Protein AF-0000000074260606 (afdb_homodimer)

pLDDT: mean 96.28, std 7.12, range [48.94, 98.94]

Secondary structure (DSSP, 8-state):
-PPEEEEEE-TTHHHHHHHTT-EEEEEE--HHHHHHHHHHHHHHHHHHHHHHHH-TTS-HHHHHHHHHHHHHHHHHTS-HHHHHHHHHHHHHHH--STT-EEEEEEE---/-PPEEEEEE-TTHHHHHHHTT-EEEEEE--HHHHHHHHHHHHHHHHHHHHHHHH-TTS-HHHHHHHHHHHHHHHHHTS-HHHHHHHHHHHHHHH--STT-EEEEEEE---

Radius of gyration: 19.47 Å; Cα contacts (8 Å, |Δi|>4): 329; chains: 2; bounding box: 40×65×47 Å

InterPro domains:
  IPR038735 MSMEG_1276-like, nucleoside triphosphate pyrophosphohydrolase domain [cd11532] (5-100)

Organism: NCBI:txid2743089

Sequence (220 aa):
MPTEYDKLIRDRIPEVIESNGETAVTRRVEGEEYGDYLAEKLVEEASEFREAREDEGEDADRELADVLEVVETLLDRRDRERIDRLRADKVGERGGFAEGIVLERVEGGDMPTEYDKLIRDRIPEVIESNGETAVTRRVEGEEYGDYLAEKLVEEASEFREAREDEGEDADRELADVLEVVETLLDRRDRERIDRLRADKVGERGGFAEGIVLERVEGGD

Structure (mmCIF, N/CA/C/O backbone):
data_AF-0000000074260606-model_v1
#
loop_
_entity.id
_entity.type
_entity.pdbx_description
1 polymer 'Nucleoside triphosphate pyrophosphohydrolase'
#
loop_
_atom_site.group_PDB
_atom_site.id
_atom_site.type_symbol
_atom_site.label_atom_id
_atom_site.label_alt_id
_atom_site.label_comp_id
_atom_site.label_asym_id
_atom_site.label_entity_id
_atom_site.label_seq_id
_atom_site.pdbx_PDB_ins_code
_atom_site.Cartn_x
_atom_site.Cartn_y
_atom_site.Cartn_z
_atom_site.occupancy
_atom_site.B_iso_or_equiv
_atom_site.auth_seq_id
_atom_site.auth_comp_id
_atom_site.auth_asym_id
_atom_site.auth_atom_id
_atom_site.pdbx_PDB_model_num
ATOM 1 N N . MET A 1 1 ? 1.86 31.125 -9.719 1 62.03 1 MET A N 1
ATOM 2 C CA . MET A 1 1 ? 0.615 30.688 -9.102 1 62.03 1 MET A CA 1
ATOM 3 C C . MET A 1 1 ? 0.893 29.75 -7.926 1 62.03 1 MET A C 1
ATOM 5 O O . MET A 1 1 ? 1.889 29.031 -7.922 1 62.03 1 MET A O 1
ATOM 9 N N . PRO A 1 2 ? 0.219 29.984 -6.777 1 77.38 2 PRO A N 1
ATOM 10 C CA . PRO A 1 2 ? 0.566 29.094 -5.664 1 77.38 2 PRO A CA 1
ATOM 11 C C . PRO A 1 2 ? 0.367 27.625 -6.004 1 77.38 2 PRO A C 1
ATOM 13 O O . PRO A 1 2 ? -0.498 27.281 -6.816 1 77.38 2 PRO A O 1
ATOM 16 N N . THR A 1 3 ? 1.338 26.859 -5.672 1 85.69 3 THR A N 1
ATOM 17 C CA . THR A 1 3 ? 1.215 25.422 -5.887 1 85.69 3 THR A CA 1
ATOM 18 C C . THR A 1 3 ? 0.005 24.875 -5.141 1 85.69 3 THR A C 1
ATOM 20 O O . THR A 1 3 ? -0.177 25.141 -3.953 1 85.69 3 THR A O 1
ATOM 23 N N . GLU A 1 4 ? -0.898 24.266 -5.801 1 92.12 4 GLU A N 1
ATOM 24 C CA . GLU A 1 4 ? -2.088 23.656 -5.223 1 92.12 4 GLU A CA 1
ATOM 25 C C . GLU A 1 4 ? -1.877 22.156 -4.984 1 92.12 4 GLU A C 1
ATOM 27 O O . GLU A 1 4 ? -1.229 21.484 -5.785 1 92.12 4 GLU A O 1
ATOM 32 N N . TYR A 1 5 ? -2.482 21.797 -3.838 1 95.5 5 TYR A N 1
ATOM 33 C CA . TYR A 1 5 ? -2.412 20.391 -3.441 1 95.5 5 TYR A CA 1
ATOM 34 C C . TYR A 1 5 ? -3.807 19.828 -3.205 1 95.5 5 TYR A C 1
ATOM 36 O O . TYR A 1 5 ? -4.793 20.562 -3.193 1 95.5 5 TYR A O 1
ATOM 44 N N . ASP A 1 6 ? -3.922 18.609 -3.107 1 98 6 ASP A N 1
ATOM 45 C CA . ASP A 1 6 ? -5.109 17.859 -2.709 1 98 6 ASP A CA 1
ATOM 46 C C . ASP A 1 6 ? -4.73 16.484 -2.172 1 98 6 ASP A C 1
ATOM 48 O O . ASP A 1 6 ? -5.086 15.461 -2.766 1 98 6 ASP A O 1
ATOM 52 N N . LYS A 1 7 ? -4.043 16.562 -1.041 1 98.19 7 LYS A N 1
ATOM 53 C CA . LYS A 1 7 ? -3.555 15.281 -0.548 1 98.19 7 LYS A CA 1
ATOM 54 C C . LYS A 1 7 ? -3.643 15.203 0.973 1 98.19 7 LYS A C 1
ATOM 56 O O . LYS A 1 7 ? -3.492 16.219 1.66 1 98.19 7 LYS A O 1
ATOM 61 N N . LEU A 1 8 ? -3.846 14.062 1.479 1 98.88 8 LEU A N 1
ATOM 62 C CA . LEU A 1 8 ? -3.842 13.781 2.91 1 98.88 8 LEU A CA 1
ATOM 63 C C . LEU A 1 8 ? -2.438 13.93 3.488 1 98.88 8 LEU A C 1
ATOM 65 O O . LEU A 1 8 ? -1.466 13.453 2.9 1 98.88 8 LEU A O 1
ATOM 69 N N . ILE A 1 9 ? -2.348 14.617 4.562 1 98.88 9 ILE A N 1
ATOM 70 C CA . ILE A 1 9 ? -1.046 14.797 5.195 1 98.88 9 ILE A CA 1
ATOM 71 C C . ILE A 1 9 ? -1.118 14.375 6.66 1 98.88 9 ILE A C 1
ATOM 73 O O . ILE A 1 9 ? -2.207 14.227 7.215 1 98.88 9 ILE A O 1
ATOM 77 N N . ARG A 1 10 ? 0.037 14.141 7.277 1 98.88 10 ARG A N 1
ATOM 78 C CA . ARG A 1 10 ? 0.119 13.781 8.688 1 98.88 10 ARG A CA 1
ATOM 79 C C . ARG A 1 10 ? -0.394 14.914 9.57 1 98.88 10 ARG A C 1
ATOM 81 O O . ARG A 1 10 ? -0.262 16.094 9.219 1 98.88 10 ARG A O 1
ATOM 88 N N . ASP A 1 11 ? -0.792 14.547 10.734 1 98.81 11 ASP A N 1
ATOM 89 C CA . ASP A 1 11 ? -1.612 15.406 11.586 1 98.81 11 ASP A CA 1
ATOM 90 C C . ASP A 1 11 ? -0.833 16.641 12.031 1 98.81 11 ASP A C 1
ATOM 92 O O . ASP A 1 11 ? -1.415 17.703 12.25 1 98.81 11 ASP A O 1
ATOM 96 N N . ARG A 1 12 ? 0.508 16.547 12.125 1 98.5 12 ARG A N 1
ATOM 97 C CA . ARG A 1 12 ? 1.265 17.672 12.695 1 98.5 12 ARG A CA 1
ATOM 98 C C . ARG A 1 12 ? 1.995 18.438 11.602 1 98.5 12 ARG A C 1
ATOM 100 O O . ARG A 1 12 ? 2.697 19.422 11.898 1 98.5 12 ARG A O 1
ATOM 107 N N . ILE A 1 13 ? 1.848 18.094 10.383 1 98.5 13 ILE A N 1
ATOM 108 C CA . ILE A 1 13 ? 2.547 18.734 9.273 1 98.5 13 ILE A CA 1
ATOM 109 C C . ILE A 1 13 ? 2.137 20.203 9.18 1 98.5 13 ILE A C 1
ATOM 111 O O . ILE A 1 13 ? 2.973 21.062 8.93 1 98.5 13 ILE A O 1
ATOM 115 N N . PRO A 1 14 ? 0.814 20.531 9.336 1 98.31 14 PRO A N 1
ATOM 116 C CA . PRO A 1 14 ? 0.473 21.953 9.305 1 98.31 14 PRO A CA 1
ATOM 117 C C . PRO A 1 14 ? 1.274 22.781 10.312 1 98.31 14 PRO A C 1
ATOM 119 O O . PRO A 1 14 ? 1.736 23.875 9.992 1 98.31 14 PRO A O 1
ATOM 122 N N . GLU A 1 15 ? 1.416 22.25 11.531 1 97.88 15 GLU A N 1
ATOM 123 C CA . GLU A 1 15 ? 2.207 22.938 12.547 1 97.88 15 GLU A CA 1
ATOM 124 C C . GLU A 1 15 ? 3.656 23.094 12.102 1 97.88 15 GLU A C 1
ATOM 126 O O . GLU A 1 15 ? 4.281 24.125 12.359 1 97.88 15 GLU A O 1
ATOM 131 N N . VAL A 1 16 ? 4.18 22.078 11.477 1 97.19 16 VAL A N 1
ATOM 132 C CA . VAL A 1 16 ? 5.551 22.125 10.977 1 97.19 16 VAL A CA 1
ATOM 133 C C . VAL A 1 16 ? 5.684 23.203 9.914 1 97.19 16 VAL A C 1
ATOM 135 O O . VAL A 1 16 ? 6.645 23.969 9.922 1 97.19 16 VAL A O 1
ATOM 138 N N . ILE A 1 17 ? 4.793 23.297 8.977 1 96.5 17 ILE A N 1
ATOM 139 C CA . ILE A 1 17 ? 4.789 24.297 7.918 1 96.5 17 ILE A CA 1
ATOM 140 C C . ILE A 1 17 ? 4.73 25.703 8.531 1 96.5 17 ILE A C 1
ATOM 142 O O . ILE A 1 17 ? 5.477 26.594 8.125 1 96.5 17 ILE A O 1
ATOM 146 N N . GLU A 1 18 ? 3.914 25.875 9.492 1 96.44 18 GLU A N 1
ATOM 147 C CA . GLU A 1 18 ? 3.729 27.172 10.133 1 96.44 18 GLU A CA 1
ATOM 148 C C . GLU A 1 18 ? 4.977 27.578 10.906 1 96.44 18 GLU A C 1
ATOM 150 O O . GLU A 1 18 ? 5.312 28.766 10.961 1 96.44 18 GLU A O 1
ATOM 155 N N . SER A 1 19 ? 5.574 26.641 11.516 1 96.31 19 SER A N 1
ATOM 156 C CA . SER A 1 19 ? 6.797 26.922 12.266 1 96.31 19 SER A CA 1
ATOM 157 C C . SER A 1 19 ? 7.902 27.438 11.352 1 96.31 19 SER A C 1
ATOM 159 O O . SER A 1 19 ? 8.852 28.078 11.805 1 96.31 19 SER A O 1
ATOM 161 N N . ASN A 1 20 ? 7.77 27.172 10.109 1 94.5 20 ASN A N 1
ATOM 162 C CA . ASN A 1 20 ? 8.742 27.656 9.125 1 94.5 20 ASN A CA 1
ATOM 163 C C . ASN A 1 20 ? 8.328 29 8.531 1 94.5 20 ASN A C 1
ATOM 165 O O . ASN A 1 20 ? 8.922 29.453 7.551 1 94.5 20 ASN A O 1
ATOM 169 N N . GLY A 1 21 ? 7.305 29.547 9.016 1 95.12 21 GLY A N 1
ATOM 170 C CA . GLY A 1 21 ? 6.887 30.875 8.602 1 95.12 21 GLY A CA 1
ATOM 171 C C . GLY A 1 21 ? 5.93 30.875 7.426 1 95.12 21 GLY A C 1
ATOM 172 O O . GLY A 1 21 ? 5.703 31.906 6.793 1 95.12 21 GLY A O 1
ATOM 173 N N . GLU A 1 22 ? 5.508 29.719 7.129 1 96.06 22 GLU A N 1
ATOM 174 C CA . GLU A 1 22 ? 4.531 29.578 6.051 1 96.06 22 GLU A CA 1
ATOM 175 C C . GLU A 1 22 ? 3.148 29.25 6.602 1 96.06 22 GLU A C 1
ATOM 177 O O . GLU A 1 22 ? 2.998 28.969 7.793 1 96.06 22 GLU A O 1
ATOM 182 N N . THR A 1 23 ? 2.174 29.453 5.758 1 96.19 23 THR A N 1
ATOM 183 C CA . THR A 1 23 ? 0.807 29.125 6.156 1 96.19 23 THR A CA 1
ATOM 184 C C . THR A 1 23 ? 0.297 27.906 5.406 1 96.19 23 THR A C 1
ATOM 186 O O . THR A 1 23 ? 0.341 27.859 4.176 1 96.19 23 THR A O 1
ATOM 189 N N . ALA A 1 24 ? -0.199 26.922 6.121 1 97.38 24 ALA A N 1
ATOM 190 C CA . ALA A 1 24 ? -0.848 25.766 5.527 1 97.38 24 ALA A CA 1
ATOM 191 C C . ALA A 1 24 ? -2.355 25.969 5.414 1 97.38 24 ALA A C 1
ATOM 193 O O . ALA A 1 24 ? -3.037 26.172 6.426 1 97.38 24 ALA A O 1
ATOM 194 N N . VAL A 1 25 ? -2.877 26.016 4.238 1 97.88 25 VAL A N 1
ATOM 195 C CA . VAL A 1 25 ? -4.32 26 4.02 1 97.88 25 VAL A CA 1
ATOM 196 C C . VAL A 1 25 ? -4.793 24.547 3.848 1 97.88 25 VAL A C 1
ATOM 198 O O . VAL A 1 25 ? -4.41 23.875 2.889 1 97.88 25 VAL A O 1
ATOM 201 N N . THR A 1 26 ? -5.633 24.109 4.848 1 98.56 26 THR A N 1
ATOM 202 C CA . THR A 1 26 ? -6.035 22.703 4.887 1 98.56 26 THR A CA 1
ATOM 203 C C . THR A 1 26 ? -7.547 22.578 5.062 1 98.56 26 THR A C 1
ATOM 205 O O . THR A 1 26 ? -8.227 23.562 5.367 1 98.56 26 THR A O 1
ATOM 208 N N . ARG A 1 27 ? -8.023 21.484 4.816 1 98.56 27 ARG A N 1
ATOM 209 C CA . ARG A 1 27 ? -9.367 21.109 5.238 1 98.56 27 ARG A CA 1
ATOM 210 C C . ARG A 1 27 ? -9.383 19.703 5.852 1 98.56 27 ARG A C 1
ATOM 212 O O . ARG A 1 27 ? -8.484 18.906 5.598 1 98.56 27 ARG A O 1
ATOM 219 N N . ARG A 1 28 ? -10.391 19.422 6.621 1 98.75 28 ARG A N 1
ATOM 220 C CA . ARG A 1 28 ? -10.539 18.125 7.25 1 98.75 28 ARG A CA 1
ATOM 221 C C . ARG A 1 28 ? -11.555 17.266 6.508 1 98.75 28 ARG A C 1
ATOM 223 O O . ARG A 1 28 ? -12.602 17.75 6.078 1 98.75 28 ARG A O 1
ATOM 230 N N . VAL A 1 29 ? -11.258 16.047 6.332 1 98.69 29 VAL A N 1
ATOM 231 C CA . VAL A 1 29 ? -12.188 15.102 5.73 1 98.69 29 VAL A CA 1
ATOM 232 C C . VAL A 1 29 ? -12.57 14.031 6.746 1 98.69 29 VAL A C 1
ATOM 234 O O . VAL A 1 29 ? -11.789 13.711 7.645 1 98.69 29 VAL A O 1
ATOM 237 N N . GLU A 1 30 ? -13.781 13.453 6.598 1 98 30 GLU A N 1
ATOM 238 C CA . GLU A 1 30 ? -14.312 12.422 7.48 1 98 30 GLU A CA 1
ATOM 239 C C . GLU A 1 30 ? -15.148 11.406 6.703 1 98 30 GLU A C 1
ATOM 241 O O . GLU A 1 30 ? -15.367 11.57 5.5 1 98 30 GLU A O 1
ATOM 246 N N . GLY A 1 31 ? -15.539 10.359 7.309 1 96.75 31 GLY A N 1
ATOM 247 C CA . GLY A 1 31 ? -16.422 9.383 6.695 1 96.75 31 GLY A CA 1
ATOM 248 C C . GLY A 1 31 ? -15.836 8.758 5.441 1 96.75 31 GLY A C 1
ATOM 249 O O . GLY A 1 31 ? -14.672 8.352 5.422 1 96.75 31 GLY A O 1
ATOM 250 N N . GLU A 1 32 ? -16.672 8.68 4.449 1 96.44 32 GLU A N 1
ATOM 251 C CA . GLU A 1 32 ? -16.281 8.016 3.207 1 96.44 32 GLU A CA 1
ATOM 252 C C . GLU A 1 32 ? -15.227 8.82 2.457 1 96.44 32 GLU A C 1
ATOM 254 O O . GLU A 1 32 ? -14.328 8.258 1.835 1 96.44 32 GLU A O 1
ATOM 259 N N . GLU A 1 33 ? -15.422 10.172 2.525 1 98 33 GLU A N 1
ATOM 260 C CA . GLU A 1 33 ? -14.43 11.008 1.865 1 98 33 GLU A CA 1
ATOM 261 C C . GLU A 1 33 ? -13.039 10.773 2.455 1 98 33 GLU A C 1
ATOM 263 O O . GLU A 1 33 ? -12.047 10.703 1.721 1 98 33 GLU A O 1
ATOM 268 N N . TYR A 1 34 ? -12.922 10.648 3.785 1 98.69 34 TYR A N 1
ATOM 269 C CA . TYR A 1 34 ? -11.672 10.344 4.465 1 98.69 34 TYR A CA 1
ATOM 270 C C . TYR A 1 34 ? -11.109 9.008 4.004 1 98.69 34 TYR A C 1
ATOM 272 O O . TYR A 1 34 ? -9.906 8.883 3.744 1 98.69 34 TYR A O 1
ATOM 280 N N . GLY A 1 35 ? -11.953 8.039 3.859 1 98.25 35 GLY A N 1
ATOM 281 C CA . GLY A 1 35 ? -11.539 6.746 3.338 1 98.25 35 GLY A CA 1
ATOM 282 C C . GLY A 1 35 ? -10.922 6.832 1.956 1 98.25 35 GLY A C 1
ATOM 283 O O . GLY A 1 35 ? -9.945 6.141 1.664 1 98.25 35 GLY A O 1
ATOM 284 N N . ASP A 1 36 ? -11.547 7.695 1.147 1 98.25 36 ASP A N 1
ATOM 285 C CA . ASP A 1 36 ? -11.031 7.875 -0.206 1 98.25 36 ASP A CA 1
ATOM 286 C C . ASP A 1 36 ? -9.625 8.477 -0.183 1 98.25 36 ASP A C 1
ATOM 288 O O . ASP A 1 36 ? -8.75 8.047 -0.933 1 98.25 36 ASP A O 1
ATOM 292 N N . TYR A 1 37 ? -9.438 9.43 0.661 1 98.75 37 TYR A N 1
ATOM 293 C CA . TYR A 1 37 ? -8.125 10.062 0.759 1 98.75 37 TYR A CA 1
ATOM 294 C C . TYR A 1 37 ? -7.094 9.102 1.331 1 98.75 37 TYR A C 1
ATOM 296 O O . TYR A 1 37 ? -5.926 9.125 0.936 1 98.75 37 TYR A O 1
ATOM 304 N N . LEU A 1 38 ? -7.52 8.227 2.285 1 98.88 38 LEU A N 1
ATOM 305 C CA . LEU A 1 38 ? -6.609 7.215 2.811 1 98.88 38 LEU A CA 1
ATOM 306 C C . LEU A 1 38 ? -6.18 6.25 1.711 1 98.88 38 LEU A C 1
ATOM 308 O O . LEU A 1 38 ? -5.012 5.848 1.651 1 98.88 38 LEU A O 1
ATOM 312 N N . ALA A 1 39 ? -7.156 5.922 0.862 1 98.81 39 ALA A N 1
ATOM 313 C CA . ALA A 1 39 ? -6.828 5.023 -0.242 1 98.81 39 ALA A CA 1
ATOM 314 C C . ALA A 1 39 ? -5.812 5.66 -1.186 1 98.81 39 ALA A C 1
ATOM 316 O O . ALA A 1 39 ? -4.863 5.004 -1.621 1 98.81 39 ALA A O 1
ATOM 317 N N . GLU A 1 40 ? -6.066 6.906 -1.488 1 98.81 40 GLU A N 1
ATOM 318 C CA . GLU A 1 40 ? -5.109 7.637 -2.316 1 98.81 40 GLU A CA 1
ATOM 319 C C . GLU A 1 40 ? -3.74 7.707 -1.646 1 98.81 40 GLU A C 1
ATOM 321 O O . GLU A 1 40 ? -2.713 7.559 -2.311 1 98.81 40 GLU A O 1
ATOM 326 N N . LYS A 1 41 ? -3.711 7.949 -0.365 1 98.94 41 LYS A N 1
ATOM 327 C CA . LYS A 1 41 ? -2.455 8.047 0.374 1 98.94 41 LYS A CA 1
ATOM 328 C C . LYS A 1 41 ? -1.716 6.711 0.382 1 98.94 41 LYS A C 1
ATOM 330 O O . LYS A 1 41 ? -0.485 6.68 0.314 1 98.94 41 LYS A O 1
ATOM 335 N N . LEU A 1 42 ? -2.465 5.625 0.536 1 98.94 42 LEU A N 1
ATOM 336 C CA . LEU A 1 42 ? -1.865 4.297 0.487 1 98.94 42 LEU A CA 1
ATOM 337 C C . LEU A 1 42 ? -1.117 4.086 -0.825 1 98.94 42 LEU A C 1
ATOM 339 O O . LEU A 1 42 ? 0.009 3.58 -0.828 1 98.94 42 LEU A O 1
ATOM 343 N N . VAL A 1 43 ? -1.725 4.465 -1.952 1 98.94 43 VAL A N 1
ATOM 344 C CA . VAL A 1 43 ? -1.085 4.328 -3.256 1 98.94 43 VAL A CA 1
ATOM 345 C C . VAL A 1 43 ? 0.172 5.195 -3.307 1 98.94 43 VAL A C 1
ATOM 347 O O . VAL A 1 43 ? 1.207 4.77 -3.826 1 98.94 43 VAL A O 1
ATOM 350 N N . GLU A 1 44 ? 0.065 6.375 -2.797 1 98.88 44 GLU A N 1
ATOM 351 C CA . GLU A 1 44 ? 1.211 7.277 -2.744 1 98.88 44 GLU A CA 1
ATOM 352 C C . GLU A 1 44 ? 2.375 6.648 -1.982 1 98.88 44 GLU A C 1
ATOM 354 O O . GLU A 1 44 ? 3.494 6.578 -2.494 1 98.88 44 GLU A O 1
ATOM 359 N N . GLU A 1 45 ? 2.102 6.184 -0.723 1 98.88 45 GLU A N 1
ATOM 360 C CA . GLU A 1 45 ? 3.166 5.621 0.101 1 98.88 45 GLU A CA 1
ATOM 361 C C . GLU A 1 45 ? 3.738 4.352 -0.529 1 98.88 45 GLU A C 1
ATOM 363 O O . GLU A 1 45 ? 4.941 4.094 -0.435 1 98.88 45 GLU A O 1
ATOM 368 N N . ALA A 1 46 ? 2.906 3.498 -1.112 1 98.94 46 ALA A N 1
ATOM 369 C CA . ALA A 1 46 ? 3.379 2.295 -1.794 1 98.94 46 ALA A CA 1
ATOM 370 C C . ALA A 1 46 ? 4.32 2.648 -2.941 1 98.94 46 ALA A C 1
ATOM 372 O O . ALA A 1 46 ? 5.352 2.002 -3.129 1 98.94 46 ALA A O 1
ATOM 373 N N . SER A 1 47 ? 3.928 3.66 -3.719 1 98.88 47 SER A N 1
ATOM 374 C CA . SER A 1 47 ? 4.758 4.113 -4.828 1 98.88 47 SER A CA 1
ATOM 375 C C . SER A 1 47 ? 6.094 4.66 -4.336 1 98.88 47 SER A C 1
ATOM 377 O O . SER A 1 47 ? 7.137 4.395 -4.934 1 98.88 47 SER A O 1
ATOM 379 N N . GLU A 1 48 ? 6.047 5.395 -3.273 1 98.81 48 GLU A N 1
ATOM 380 C CA . GLU A 1 48 ? 7.281 5.918 -2.699 1 98.81 48 GLU A CA 1
ATOM 381 C C . GLU A 1 48 ? 8.188 4.789 -2.213 1 98.81 48 GLU A C 1
ATOM 383 O O . GLU A 1 48 ? 9.406 4.859 -2.355 1 98.81 48 GLU A O 1
ATOM 388 N N . PHE A 1 49 ? 7.629 3.754 -1.598 1 98.88 49 PHE A N 1
ATOM 389 C CA . PHE A 1 49 ? 8.406 2.594 -1.179 1 98.88 49 PHE A CA 1
ATOM 390 C C . PHE A 1 49 ? 9.117 1.96 -2.369 1 98.88 49 PHE A C 1
ATOM 392 O O . PHE A 1 49 ? 10.32 1.687 -2.309 1 98.88 49 PHE A O 1
ATOM 399 N N . ARG A 1 50 ? 8.359 1.765 -3.473 1 98.81 50 ARG A N 1
ATOM 400 C CA . ARG A 1 50 ? 8.93 1.186 -4.684 1 98.81 50 ARG A CA 1
ATOM 401 C C . ARG A 1 50 ? 10.086 2.037 -5.203 1 98.81 50 ARG A C 1
ATOM 403 O O . ARG A 1 50 ? 11.148 1.513 -5.535 1 98.81 50 ARG A O 1
ATOM 410 N N . GLU A 1 51 ? 9.859 3.33 -5.223 1 98.5 51 GLU A N 1
ATOM 411 C CA . GLU A 1 51 ? 10.875 4.254 -5.707 1 98.5 51 GLU A CA 1
ATOM 412 C C . GLU A 1 51 ? 12.109 4.238 -4.805 1 98.5 51 GLU A C 1
ATOM 414 O O . GLU A 1 51 ? 13.242 4.297 -5.293 1 98.5 51 GLU A O 1
ATOM 419 N N . ALA A 1 52 ? 11.898 4.191 -3.516 1 98.25 52 ALA A N 1
ATOM 420 C CA . ALA A 1 52 ? 13.008 4.172 -2.566 1 98.25 52 ALA A CA 1
ATOM 421 C C . ALA A 1 52 ? 13.867 2.926 -2.752 1 98.25 52 ALA A C 1
ATOM 423 O O . ALA A 1 52 ? 15.086 2.969 -2.564 1 98.25 52 ALA A O 1
ATOM 424 N N . ARG A 1 53 ? 13.281 1.8 -3.129 1 96.88 53 ARG A N 1
ATOM 425 C CA . ARG A 1 53 ? 14.039 0.573 -3.357 1 96.88 53 ARG A CA 1
ATOM 426 C C . ARG A 1 53 ? 14.938 0.704 -4.582 1 96.88 53 ARG A C 1
ATOM 428 O O . ARG A 1 53 ? 15.992 0.071 -4.652 1 96.88 53 ARG A O 1
ATOM 435 N N . GLU A 1 54 ? 14.445 1.512 -5.48 1 95.06 54 GLU A N 1
ATOM 436 C CA . GLU A 1 54 ? 15.195 1.69 -6.727 1 95.06 54 GLU A CA 1
ATOM 437 C C . GLU A 1 54 ? 16.344 2.666 -6.539 1 95.06 54 GLU A C 1
ATOM 439 O O . GLU A 1 54 ? 17.25 2.74 -7.383 1 95.06 54 GLU A O 1
ATOM 444 N N . ASP A 1 55 ? 16.25 3.408 -5.469 1 94.56 55 ASP A N 1
ATOM 445 C CA . ASP A 1 55 ? 17.266 4.422 -5.176 1 94.56 55 ASP A CA 1
ATOM 446 C C . ASP A 1 55 ? 18.078 4.043 -3.943 1 94.56 55 ASP A C 1
ATOM 448 O O . ASP A 1 55 ? 17.594 4.176 -2.812 1 94.56 55 ASP A O 1
ATOM 452 N N . GLU A 1 56 ? 19.312 3.699 -4.145 1 89.62 56 GLU A N 1
ATOM 453 C CA . GLU A 1 56 ? 20.172 3.221 -3.068 1 89.62 56 GLU A CA 1
ATOM 454 C C . GLU A 1 56 ? 20.344 4.289 -1.993 1 89.62 56 GLU A C 1
ATOM 456 O O . GLU A 1 56 ? 20.703 3.979 -0.854 1 89.62 56 GLU A O 1
ATOM 461 N N . GLY A 1 57 ? 20.125 5.52 -2.281 1 92.94 57 GLY A N 1
ATOM 462 C CA . GLY A 1 57 ? 20.297 6.605 -1.333 1 92.94 57 GLY A CA 1
ATOM 463 C C . GLY A 1 57 ? 19.078 6.828 -0.452 1 92.94 57 GLY A C 1
ATOM 464 O O . GLY A 1 57 ? 19.125 7.637 0.479 1 92.94 57 GLY A O 1
ATOM 465 N N . GLU A 1 58 ? 18.078 6.066 -0.707 1 95.75 58 GLU A N 1
ATOM 466 C CA . GLU A 1 58 ? 16.844 6.234 0.045 1 95.75 58 GLU A CA 1
ATOM 467 C C . GLU A 1 58 ? 16.641 5.098 1.043 1 95.75 58 GLU A C 1
ATOM 469 O O . GLU A 1 58 ? 17.172 3.998 0.854 1 95.75 58 GLU A O 1
ATOM 474 N N . ASP A 1 59 ? 15.969 5.414 2.098 1 97.5 59 ASP A N 1
ATOM 475 C CA . ASP A 1 59 ? 15.648 4.43 3.125 1 97.5 59 ASP A CA 1
ATOM 476 C C . ASP A 1 59 ? 14.273 3.811 2.879 1 97.5 59 ASP A C 1
ATOM 478 O O . ASP A 1 59 ? 13.258 4.336 3.334 1 97.5 59 ASP A O 1
ATOM 482 N N . ALA A 1 60 ? 14.234 2.666 2.26 1 98.06 60 ALA A N 1
ATOM 483 C CA . ALA A 1 60 ? 12.984 2.006 1.896 1 98.06 60 ALA A CA 1
ATOM 484 C C . ALA A 1 60 ? 12.18 1.637 3.137 1 98.06 60 ALA A C 1
ATOM 486 O O . ALA A 1 60 ? 10.945 1.643 3.105 1 98.06 60 ALA A O 1
ATOM 487 N N . ASP A 1 61 ? 12.844 1.312 4.207 1 98.44 61 ASP A N 1
ATOM 488 C CA . ASP A 1 61 ? 12.148 0.956 5.441 1 98.44 61 ASP A CA 1
ATOM 489 C C . ASP A 1 61 ? 11.336 2.137 5.973 1 98.44 61 ASP A C 1
ATOM 491 O O . ASP A 1 61 ? 10.266 1.949 6.547 1 98.44 61 ASP A O 1
ATOM 495 N N . ARG A 1 62 ? 11.867 3.291 5.832 1 98.5 62 ARG A N 1
ATOM 496 C CA . ARG A 1 62 ? 11.156 4.488 6.262 1 98.5 62 ARG A CA 1
ATOM 497 C C . ARG A 1 62 ? 9.852 4.652 5.488 1 98.5 62 ARG A C 1
ATOM 499 O O . ARG A 1 62 ? 8.82 5.027 6.062 1 98.5 62 ARG A O 1
ATOM 506 N N . GLU A 1 63 ? 9.922 4.383 4.176 1 98.75 63 GLU A N 1
ATOM 507 C CA . GLU A 1 63 ? 8.719 4.465 3.35 1 98.75 63 GLU A CA 1
ATOM 508 C C . GLU A 1 63 ? 7.73 3.355 3.701 1 98.75 63 GLU A C 1
ATOM 510 O O . GLU A 1 63 ? 6.52 3.57 3.68 1 98.75 63 GLU A O 1
ATOM 515 N N . LEU A 1 64 ? 8.242 2.152 3.945 1 98.81 64 LEU A N 1
ATOM 516 C CA . LEU A 1 64 ? 7.367 1.056 4.34 1 98.81 64 LEU A CA 1
ATOM 517 C C . LEU A 1 64 ? 6.668 1.368 5.66 1 98.81 64 LEU A C 1
ATOM 519 O O . LEU A 1 64 ? 5.516 0.982 5.863 1 98.81 64 LEU A O 1
ATOM 523 N N . ALA A 1 65 ? 7.336 2.104 6.562 1 98.81 65 ALA A N 1
ATOM 524 C CA . ALA A 1 65 ? 6.711 2.559 7.801 1 98.81 65 ALA A CA 1
ATOM 525 C C . ALA A 1 65 ? 5.496 3.439 7.512 1 98.81 65 ALA A C 1
ATOM 527 O O . ALA A 1 65 ? 4.488 3.367 8.219 1 98.81 65 ALA A O 1
ATOM 528 N N . ASP A 1 66 ? 5.641 4.285 6.488 1 98.81 66 ASP A N 1
ATOM 529 C CA . ASP A 1 66 ? 4.508 5.121 6.105 1 98.81 66 ASP A CA 1
ATOM 530 C C . ASP A 1 66 ? 3.361 4.277 5.555 1 98.81 66 ASP A C 1
ATOM 532 O O . ASP A 1 66 ? 2.191 4.574 5.805 1 98.81 66 ASP A O 1
ATOM 536 N N . VAL A 1 67 ? 3.66 3.256 4.777 1 98.94 67 VAL A N 1
ATOM 537 C CA . VAL A 1 67 ? 2.639 2.328 4.301 1 98.94 67 VAL A CA 1
ATOM 538 C C . VAL A 1 67 ? 1.919 1.698 5.488 1 98.94 67 VAL A C 1
ATOM 540 O O . VAL A 1 67 ? 0.687 1.669 5.531 1 98.94 67 VAL A O 1
ATOM 543 N N . LEU A 1 68 ? 2.727 1.223 6.453 1 98.75 68 LEU A N 1
ATOM 544 C CA . LEU A 1 68 ? 2.16 0.562 7.625 1 98.75 68 LEU A CA 1
ATOM 545 C C . LEU A 1 68 ? 1.229 1.502 8.383 1 98.75 68 LEU A C 1
ATOM 547 O O . LEU A 1 68 ? 0.168 1.087 8.852 1 98.75 68 LEU A O 1
ATOM 551 N N . GLU A 1 69 ? 1.578 2.754 8.555 1 98.88 69 GLU A N 1
ATOM 552 C CA . GLU A 1 69 ? 0.75 3.729 9.258 1 98.88 69 GLU A CA 1
ATOM 553 C C . GLU A 1 69 ? -0.609 3.889 8.578 1 98.88 69 GLU A C 1
ATOM 555 O O . GLU A 1 69 ? -1.643 3.92 9.25 1 98.88 69 GLU A O 1
ATOM 560 N N . VAL A 1 70 ? -0.613 4.004 7.254 1 98.94 70 VAL A N 1
ATOM 561 C CA . VAL A 1 70 ? -1.856 4.168 6.508 1 98.94 70 VAL A CA 1
ATOM 562 C C . VAL A 1 70 ? -2.693 2.895 6.613 1 98.94 70 VAL A C 1
ATOM 564 O O . VAL A 1 70 ? -3.906 2.957 6.832 1 98.94 70 VAL A O 1
ATOM 567 N N . VAL A 1 71 ? -2.049 1.718 6.516 1 98.81 71 VAL A N 1
ATOM 568 C CA . VAL A 1 71 ? -2.748 0.44 6.598 1 98.81 71 VAL A CA 1
ATOM 569 C C . VAL A 1 71 ? -3.398 0.295 7.973 1 98.81 71 VAL A C 1
ATOM 571 O O . VAL A 1 71 ? -4.57 -0.077 8.078 1 98.81 71 VAL A O 1
ATOM 574 N N . GLU A 1 72 ? -2.648 0.62 9.008 1 98.31 72 GLU A N 1
ATOM 575 C CA . GLU A 1 72 ? -3.203 0.532 10.359 1 98.31 72 GLU A CA 1
ATOM 576 C C . GLU A 1 72 ? -4.398 1.464 10.523 1 98.31 72 GLU A C 1
ATOM 578 O O . GLU A 1 72 ? -5.391 1.1 11.156 1 98.31 72 GLU A O 1
ATOM 583 N N . THR A 1 73 ? -4.293 2.629 9.977 1 98.69 73 THR A N 1
ATOM 584 C CA . THR A 1 73 ? -5.391 3.586 10.047 1 98.69 73 THR A CA 1
ATOM 585 C C . THR A 1 73 ? -6.621 3.053 9.32 1 98.69 73 THR A C 1
ATOM 587 O O . THR A 1 73 ? -7.742 3.17 9.82 1 98.69 73 THR A O 1
ATOM 590 N N . LEU A 1 74 ? -6.406 2.457 8.164 1 98.56 74 LEU A N 1
ATOM 591 C CA . LEU A 1 74 ? -7.496 1.863 7.398 1 98.56 74 LEU A CA 1
ATOM 592 C C . LEU A 1 74 ? -8.148 0.724 8.172 1 98.56 74 LEU A C 1
ATOM 594 O O . LEU A 1 74 ? -9.375 0.612 8.211 1 98.56 74 LEU A O 1
ATOM 598 N N . LEU A 1 75 ? -7.336 -0.098 8.781 1 98.12 75 LEU A N 1
ATOM 599 C CA . LEU A 1 75 ? -7.836 -1.252 9.523 1 98.12 75 LEU A CA 1
ATOM 600 C C . LEU A 1 75 ? -8.625 -0.812 10.75 1 98.12 75 LEU A C 1
ATOM 602 O O . LEU A 1 75 ? -9.594 -1.466 11.141 1 98.12 75 LEU A O 1
ATOM 606 N N . ASP A 1 76 ? -8.258 0.253 11.375 1 97 76 ASP A N 1
ATOM 607 C CA . ASP A 1 76 ? -8.953 0.785 12.547 1 97 76 ASP A CA 1
ATOM 608 C C . ASP A 1 76 ? -10.359 1.254 12.18 1 97 76 ASP A C 1
ATOM 610 O O . ASP A 1 76 ? -11.227 1.366 13.047 1 97 76 ASP A O 1
ATOM 614 N N . ARG A 1 77 ? -10.57 1.489 10.922 1 96.81 77 ARG A N 1
ATOM 615 C CA . ARG A 1 77 ? -11.844 2.041 10.461 1 96.81 77 ARG A CA 1
ATOM 616 C C . ARG A 1 77 ? -12.742 0.944 9.906 1 96.81 77 ARG A C 1
ATOM 618 O O . ARG A 1 77 ? -13.805 1.23 9.344 1 96.81 77 ARG A O 1
ATOM 625 N N . ARG A 1 78 ? -12.234 -0.266 10.023 1 97.19 78 ARG A N 1
ATOM 626 C CA . ARG A 1 78 ? -12.945 -1.378 9.398 1 97.19 78 ARG A CA 1
ATOM 627 C C . ARG A 1 78 ? -13.039 -2.566 10.344 1 97.19 78 ARG A C 1
ATOM 629 O O . ARG A 1 78 ? -12.641 -2.473 11.508 1 97.19 78 ARG A O 1
ATOM 636 N N . ASP A 1 79 ? -13.742 -3.617 9.891 1 97.62 79 ASP A N 1
ATOM 637 C CA . ASP A 1 79 ? -13.789 -4.875 10.633 1 97.62 79 ASP A CA 1
ATOM 638 C C . ASP A 1 79 ? -12.508 -5.684 10.414 1 97.62 79 ASP A C 1
ATOM 640 O O . ASP A 1 79 ? -12.422 -6.488 9.484 1 97.62 79 ASP A O 1
ATOM 644 N N . ARG A 1 80 ? -11.531 -5.457 11.336 1 97.31 80 ARG A N 1
ATOM 645 C CA . ARG A 1 80 ? -10.219 -6.07 11.211 1 97.31 80 ARG A CA 1
ATOM 646 C C . ARG A 1 80 ? -10.32 -7.59 11.156 1 97.31 80 ARG A C 1
ATOM 648 O O . ARG A 1 80 ? -9.602 -8.242 10.398 1 97.31 80 ARG A O 1
ATOM 655 N N . GLU A 1 81 ? -11.133 -8.156 11.922 1 98.06 81 GLU A N 1
ATOM 656 C CA . GLU A 1 81 ? -11.305 -9.602 11.953 1 98.06 81 GLU A CA 1
ATOM 657 C C . GLU A 1 81 ? -11.773 -10.125 10.602 1 98.06 81 GLU A C 1
ATOM 659 O O . GLU A 1 81 ? -11.32 -11.18 10.141 1 98.06 81 GLU A O 1
ATOM 664 N N . ARG A 1 82 ? -12.703 -9.398 10.047 1 98.44 82 ARG A N 1
ATOM 665 C CA . ARG A 1 82 ? -13.164 -9.781 8.711 1 98.44 82 ARG A CA 1
ATOM 666 C C . ARG A 1 82 ? -12.016 -9.75 7.707 1 98.44 82 ARG A C 1
ATOM 668 O O . ARG A 1 82 ? -11.852 -10.68 6.914 1 98.44 82 ARG A O 1
ATOM 675 N N . ILE A 1 83 ? -11.227 -8.695 7.73 1 98.56 83 ILE A N 1
ATOM 676 C CA . ILE A 1 83 ? -10.125 -8.531 6.785 1 98.56 83 ILE A CA 1
ATOM 677 C C . ILE A 1 83 ? -9.102 -9.648 6.988 1 98.56 83 ILE A C 1
ATOM 679 O O . ILE A 1 83 ? -8.578 -10.203 6.02 1 98.56 83 ILE A O 1
ATOM 683 N N . ASP A 1 84 ? -8.875 -10 8.227 1 98.19 84 ASP A N 1
ATOM 684 C CA . ASP A 1 84 ? -7.945 -11.086 8.516 1 98.19 84 ASP A CA 1
ATOM 685 C C .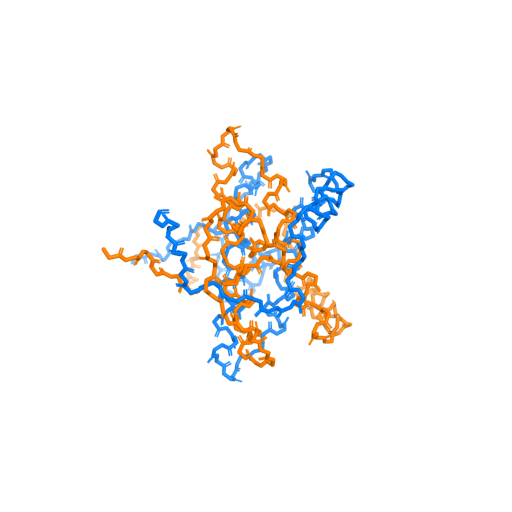 ASP A 1 84 ? -8.469 -12.414 7.988 1 98.19 84 ASP A C 1
ATOM 687 O O . ASP A 1 84 ? -7.703 -13.234 7.48 1 98.19 84 ASP A O 1
ATOM 691 N N . ARG A 1 85 ? -9.695 -12.617 8.133 1 98.5 85 ARG A N 1
ATOM 692 C CA . ARG A 1 85 ? -10.312 -13.836 7.613 1 98.5 85 ARG A CA 1
ATOM 693 C C . ARG A 1 85 ? -10.227 -13.883 6.094 1 98.5 85 ARG A C 1
ATOM 695 O O . ARG A 1 85 ? -9.922 -14.938 5.516 1 98.5 85 ARG A O 1
ATOM 702 N N . LEU A 1 86 ? -10.531 -12.773 5.484 1 98.75 86 LEU A N 1
ATOM 703 C CA . LEU A 1 86 ? -10.422 -12.695 4.031 1 98.75 86 LEU A CA 1
ATOM 704 C C . LEU A 1 86 ? -9 -12.992 3.568 1 98.75 86 LEU A C 1
ATOM 706 O O . LEU A 1 86 ? -8.805 -13.703 2.584 1 98.75 86 LEU A O 1
ATOM 710 N N . ARG A 1 87 ? -8.078 -12.445 4.258 1 98.69 87 ARG A N 1
ATOM 711 C CA . ARG A 1 87 ? -6.676 -12.711 3.951 1 98.69 87 ARG A CA 1
ATOM 712 C C . ARG A 1 87 ? -6.359 -14.195 4.059 1 98.69 87 ARG A C 1
ATOM 714 O O . ARG A 1 87 ? -5.75 -14.773 3.156 1 98.69 87 ARG A O 1
ATOM 721 N N . ALA A 1 88 ? -6.773 -14.773 5.156 1 98.62 88 ALA A N 1
ATOM 722 C CA . ALA A 1 88 ? -6.543 -16.203 5.371 1 98.62 88 ALA A CA 1
ATOM 723 C C . ALA A 1 88 ? -7.215 -17.031 4.289 1 98.62 88 ALA A C 1
ATOM 725 O O . ALA A 1 88 ? -6.641 -18.016 3.805 1 98.62 88 ALA A O 1
ATOM 726 N N . ASP A 1 89 ? -8.414 -16.734 3.957 1 98.56 89 ASP A N 1
ATOM 727 C CA . ASP A 1 89 ? -9.148 -17.453 2.91 1 98.56 89 ASP A CA 1
ATOM 728 C C . ASP A 1 89 ? -8.398 -17.391 1.579 1 98.56 89 ASP A C 1
ATOM 730 O O . ASP A 1 89 ? -8.297 -18.391 0.872 1 98.56 89 ASP A O 1
ATOM 734 N N . LYS A 1 90 ? -7.883 -16.25 1.248 1 98.62 90 LYS A N 1
ATOM 735 C CA . LYS A 1 90 ? -7.148 -16.078 -0.003 1 98.62 90 LYS A CA 1
ATOM 736 C C . LYS A 1 90 ? -5.867 -16.906 -0.009 1 98.62 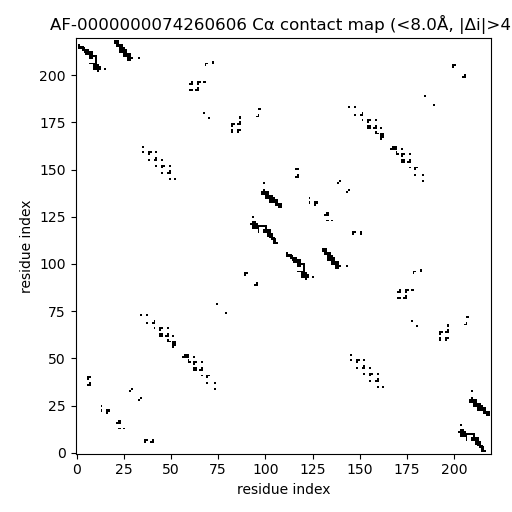90 LYS A C 1
ATOM 738 O O . LYS A 1 90 ? -5.5 -17.484 -1.033 1 98.62 90 LYS A O 1
ATOM 743 N N . VAL A 1 91 ? -5.266 -16.906 1.1 1 98.5 91 VAL A N 1
ATOM 744 C CA . VAL A 1 91 ? -4.066 -17.734 1.218 1 98.5 91 VAL A CA 1
ATOM 745 C C . VAL A 1 91 ? -4.426 -19.203 1.037 1 98.5 91 VAL A C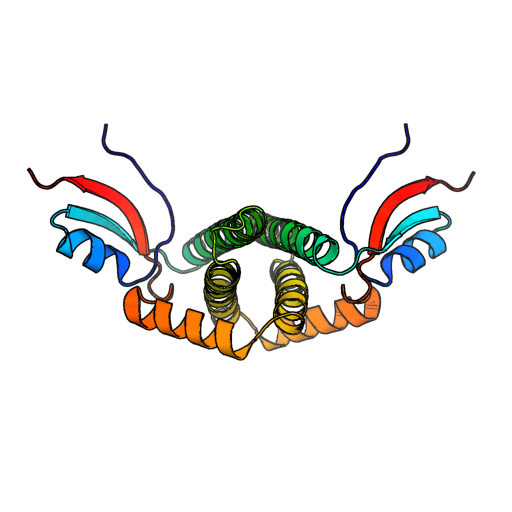 1
ATOM 747 O O . VAL A 1 91 ? -3.715 -19.938 0.356 1 98.5 91 VAL A O 1
ATOM 750 N N . GLY A 1 92 ? -5.492 -19.609 1.676 1 98.06 92 GLY A N 1
ATOM 751 C CA . GLY A 1 92 ? -5.949 -20.984 1.516 1 98.06 92 GLY A CA 1
ATOM 752 C C . GLY A 1 92 ? -6.297 -21.328 0.082 1 98.06 92 GLY A C 1
ATOM 753 O O . GLY A 1 92 ? -5.973 -22.422 -0.396 1 98.06 92 GLY A O 1
ATOM 754 N N . GLU A 1 93 ? -6.891 -20.438 -0.639 1 97.5 93 GLU A N 1
ATOM 755 C CA . GLU A 1 93 ? -7.414 -20.688 -1.979 1 97.5 93 GLU A CA 1
ATOM 756 C C . GLU A 1 93 ? -6.32 -20.547 -3.035 1 97.5 93 GLU A C 1
ATOM 758 O O . GLU A 1 93 ? -6.25 -21.359 -3.967 1 97.5 93 GLU A O 1
ATOM 763 N N . ARG A 1 94 ? -5.441 -19.5 -2.893 1 98.12 94 ARG A N 1
ATOM 764 C CA . ARG A 1 94 ? -4.543 -19.141 -3.986 1 98.12 94 ARG A CA 1
ATOM 765 C C . ARG A 1 94 ? -3.098 -19.078 -3.508 1 98.12 94 ARG A C 1
ATOM 767 O O . ARG A 1 94 ? -2.195 -18.766 -4.285 1 98.12 94 ARG A O 1
ATOM 774 N N . GLY A 1 95 ? -2.934 -19.312 -2.18 1 98.44 95 GLY A N 1
ATOM 775 C CA . GLY A 1 95 ? -1.595 -19.188 -1.623 1 98.44 95 GLY A CA 1
ATOM 776 C C . GLY A 1 95 ? -1.215 -17.75 -1.291 1 98.44 95 GLY A C 1
ATOM 777 O O . GLY A 1 95 ? -2 -16.828 -1.511 1 98.44 95 GLY A O 1
ATOM 778 N N . GLY A 1 96 ? -0.049 -17.578 -0.677 1 98.44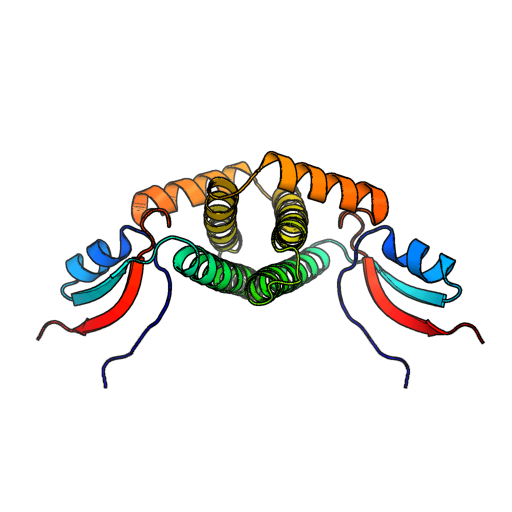 96 GLY A N 1
ATOM 779 C CA . GLY A 1 96 ? 0.544 -16.266 -0.43 1 98.44 96 GLY A CA 1
ATOM 780 C C . GLY A 1 96 ? 1.523 -15.852 -1.508 1 98.44 96 GLY A C 1
ATOM 781 O O . GLY A 1 96 ? 1.303 -16.109 -2.691 1 98.44 96 GLY A O 1
ATOM 782 N N . PHE A 1 97 ? 2.568 -15.125 -1.128 1 98.75 97 PHE A N 1
ATOM 783 C CA . PHE A 1 97 ? 3.576 -14.648 -2.068 1 98.75 97 PHE A CA 1
ATOM 784 C C . PHE A 1 97 ? 4.961 -15.156 -1.678 1 98.75 97 PHE A C 1
ATOM 786 O O . PHE A 1 97 ? 5.973 -14.633 -2.145 1 98.75 97 PHE A O 1
ATOM 793 N N . ALA A 1 98 ? 4.988 -16.172 -0.877 1 96.81 98 ALA A N 1
ATOM 794 C CA . ALA A 1 98 ? 6.234 -16.609 -0.255 1 96.81 98 ALA A CA 1
ATOM 795 C C . ALA A 1 98 ? 7.164 -17.25 -1.28 1 96.81 98 ALA A C 1
ATOM 797 O O . ALA A 1 98 ? 8.383 -17.297 -1.084 1 96.81 98 ALA A O 1
ATOM 798 N N . GLU A 1 99 ? 6.641 -17.719 -2.432 1 97.94 99 GLU A N 1
ATOM 799 C CA . GLU A 1 99 ? 7.445 -18.5 -3.357 1 97.94 99 GLU A CA 1
ATOM 800 C C . GLU A 1 99 ? 8.047 -17.625 -4.453 1 97.94 99 GLU A C 1
ATOM 802 O O . GLU A 1 99 ? 8.859 -18.094 -5.254 1 97.94 99 GLU A O 1
ATOM 807 N N . GLY A 1 100 ? 7.629 -16.375 -4.57 1 98.69 100 GLY A N 1
ATOM 808 C CA . GLY A 1 100 ? 8.211 -15.453 -5.535 1 98.69 100 GLY A CA 1
ATOM 809 C C . GLY A 1 100 ? 7.914 -15.828 -6.973 1 98.69 100 GLY A C 1
ATOM 810 O O . GLY A 1 100 ? 8.789 -15.734 -7.836 1 98.69 100 GLY A O 1
ATOM 811 N N . ILE A 1 101 ? 6.676 -16.219 -7.234 1 98.94 101 ILE A N 1
ATOM 812 C CA . ILE A 1 101 ? 6.32 -16.688 -8.57 1 98.94 101 ILE A CA 1
ATOM 813 C C . ILE A 1 101 ? 5.918 -15.492 -9.445 1 98.94 101 ILE A C 1
ATOM 815 O O . ILE A 1 101 ? 5.004 -14.742 -9.094 1 98.94 101 ILE A O 1
ATOM 819 N N . VAL A 1 102 ? 6.625 -15.312 -10.602 1 98.88 102 VAL A N 1
ATOM 820 C CA . VAL A 1 102 ? 6.324 -14.273 -11.578 1 98.88 102 VAL A CA 1
ATOM 821 C C . VAL A 1 102 ? 5.695 -14.906 -12.82 1 98.88 102 VAL A C 1
ATOM 823 O O . VAL A 1 102 ? 6.273 -15.805 -13.43 1 98.88 102 VAL A O 1
ATOM 826 N N . LEU A 1 103 ? 4.523 -14.469 -13.18 1 98.62 103 LEU A N 1
ATOM 827 C CA . LEU A 1 103 ? 3.844 -14.945 -14.383 1 98.62 103 LEU A CA 1
ATOM 828 C C . LEU A 1 103 ? 4.398 -14.25 -15.625 1 98.62 103 LEU A C 1
ATOM 830 O O . LEU A 1 103 ? 4.465 -13.023 -15.68 1 98.62 103 LEU A O 1
ATOM 834 N N . GLU A 1 104 ? 4.797 -15.039 -16.547 1 98.25 104 GLU A N 1
ATOM 835 C CA . GLU A 1 104 ? 5.336 -14.492 -17.781 1 98.25 104 GLU A CA 1
ATOM 836 C C . GLU A 1 104 ? 4.312 -14.562 -18.922 1 98.25 104 GLU A C 1
ATOM 838 O O . GLU A 1 104 ? 4.195 -13.633 -19.719 1 98.25 104 GLU A O 1
ATOM 843 N N . ARG A 1 105 ? 3.656 -15.664 -19 1 97 105 ARG A N 1
ATOM 844 C CA . ARG A 1 105 ? 2.604 -15.812 -20 1 97 105 ARG A CA 1
ATOM 845 C C . ARG A 1 105 ? 1.71 -17 -19.688 1 97 105 ARG A C 1
ATOM 847 O O . ARG A 1 105 ? 2.064 -17.844 -18.859 1 97 105 ARG A O 1
ATOM 854 N N . VAL A 1 106 ? 0.529 -16.953 -20.266 1 96.31 106 VAL A N 1
ATOM 855 C CA . VAL A 1 106 ? -0.411 -18.078 -20.219 1 96.31 106 VAL A CA 1
ATOM 856 C C . VAL A 1 106 ? -0.645 -18.625 -21.625 1 96.31 106 VAL A C 1
ATOM 858 O O . VAL A 1 106 ? -0.89 -17.859 -22.562 1 96.31 106 VAL A O 1
ATOM 861 N N . GLU A 1 107 ? -0.41 -19.875 -21.812 1 94 107 GLU A N 1
ATOM 862 C CA . GLU A 1 107 ? -0.618 -20.516 -23.109 1 94 107 GLU A CA 1
ATOM 863 C C . GLU A 1 107 ? -1.875 -21.391 -23.109 1 94 107 GLU A C 1
ATOM 865 O O . GLU A 1 107 ? -2.113 -22.125 -22.156 1 94 107 GLU A O 1
ATOM 870 N N . GLY A 1 108 ? -2.848 -20.938 -24.109 1 82.62 108 GLY A N 1
ATOM 871 C CA . GLY A 1 108 ? -4.094 -21.672 -24.25 1 82.62 108 GLY A CA 1
ATOM 872 C C . GLY A 1 108 ? -3.898 -23.109 -24.703 1 82.62 108 GLY A C 1
ATOM 873 O O . GLY A 1 108 ? -2.883 -23.422 -25.328 1 82.62 108 GLY A O 1
ATOM 874 N N . GLY A 1 109 ? -4.461 -24.172 -23.984 1 64.44 109 GLY A N 1
ATOM 875 C CA . GLY A 1 109 ? -4.465 -25.5 -24.578 1 64.44 109 GLY A CA 1
ATOM 876 C C . GLY A 1 109 ? -5.066 -25.531 -25.969 1 64.44 109 GLY A C 1
ATOM 877 O O . GLY A 1 109 ? -5.887 -24.688 -26.312 1 64.44 109 GLY A O 1
ATOM 878 N N . ASP A 1 110 ? -4.336 -26 -26.969 1 49.34 110 ASP A N 1
ATOM 879 C CA . ASP A 1 110 ? -4.984 -26.422 -28.203 1 49.34 110 ASP A CA 1
ATOM 880 C C . ASP A 1 110 ? -6.254 -27.219 -27.922 1 49.34 110 ASP A C 1
ATOM 882 O O . ASP A 1 110 ? -6.328 -27.938 -26.906 1 49.34 110 ASP A O 1
ATOM 886 N N . MET B 1 1 ? -0.974 -12.523 -30.656 1 62 1 MET B N 1
ATOM 887 C CA . MET B 1 1 ? 0.241 -12.734 -29.875 1 62 1 MET B CA 1
ATOM 888 C C . MET B 1 1 ? -0.097 -13.055 -28.422 1 62 1 MET B C 1
ATOM 890 O O . MET B 1 1 ? -1.112 -12.586 -27.891 1 62 1 MET B O 1
ATOM 894 N N . PRO B 1 2 ? 0.536 -14.102 -27.844 1 77.38 2 PRO B N 1
ATOM 895 C CA . PRO B 1 2 ? 0.138 -14.398 -26.469 1 77.38 2 PRO B CA 1
ATOM 896 C C . PRO B 1 2 ? 0.328 -13.203 -25.531 1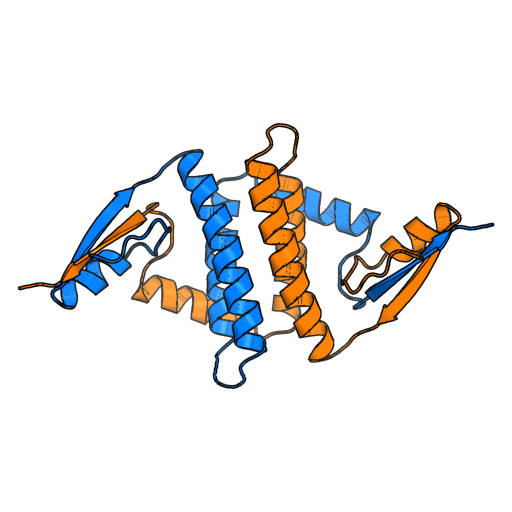 77.38 2 PRO B C 1
ATOM 898 O O . PRO B 1 2 ? 1.219 -12.383 -25.75 1 77.38 2 PRO B O 1
ATOM 901 N N . THR B 1 3 ? -0.662 -12.984 -24.766 1 85.81 3 THR B N 1
ATOM 902 C CA . THR B 1 3 ? -0.551 -11.906 -23.781 1 85.81 3 THR B CA 1
ATOM 903 C C . THR B 1 3 ? 0.632 -12.148 -22.844 1 85.81 3 THR B C 1
ATOM 905 O O . THR B 1 3 ? 0.783 -13.242 -22.297 1 85.81 3 THR B O 1
ATOM 908 N N . GLU B 1 4 ? 1.539 -11.25 -22.781 1 92.38 4 GLU B N 1
ATOM 909 C CA . GLU B 1 4 ? 2.709 -11.328 -21.906 1 92.38 4 GLU B CA 1
ATOM 910 C C . GLU B 1 4 ? 2.479 -10.57 -20.609 1 92.38 4 GLU B C 1
ATOM 912 O O . GLU B 1 4 ? 1.842 -9.516 -20.594 1 92.38 4 GLU B O 1
ATOM 917 N N . TYR B 1 5 ? 3.057 -11.227 -19.594 1 95.62 5 TYR B N 1
ATOM 918 C CA . TYR B 1 5 ? 2.967 -10.648 -18.25 1 95.62 5 TYR B CA 1
ATOM 919 C C . TYR B 1 5 ? 4.352 -10.492 -17.625 1 95.62 5 TYR B C 1
ATOM 921 O O . TYR B 1 5 ? 5.34 -10.992 -18.172 1 95.62 5 TYR B O 1
ATOM 929 N N . ASP B 1 6 ? 4.457 -9.812 -16.609 1 98.06 6 ASP B N 1
ATOM 930 C CA . ASP B 1 6 ? 5.629 -9.664 -15.75 1 98.06 6 ASP B CA 1
ATOM 931 C C . ASP B 1 6 ? 5.227 -9.211 -14.344 1 98.06 6 ASP B C 1
ATOM 933 O O . ASP B 1 6 ? 5.59 -8.117 -13.914 1 98.06 6 ASP B O 1
ATOM 937 N N . LYS B 1 7 ? 4.508 -10.148 -13.719 1 98.25 7 LYS B N 1
ATOM 938 C CA . LYS B 1 7 ? 3.992 -9.719 -12.422 1 98.25 7 LYS B CA 1
ATOM 939 C C . LYS B 1 7 ? 4.047 -10.859 -11.406 1 98.25 7 LYS B C 1
ATOM 941 O O . LYS B 1 7 ? 3.893 -12.031 -11.773 1 98.25 7 LYS B O 1
ATOM 946 N N . LEU B 1 8 ? 4.223 -10.531 -10.203 1 98.88 8 LEU B N 1
ATOM 947 C CA . LEU B 1 8 ? 4.18 -11.469 -9.086 1 98.88 8 LEU B CA 1
ATOM 948 C C . LEU B 1 8 ? 2.768 -11.992 -8.867 1 98.88 8 LEU B C 1
ATOM 950 O O . LEU B 1 8 ? 1.803 -11.227 -8.898 1 98.88 8 LEU B O 1
ATOM 954 N N . ILE B 1 9 ? 2.654 -13.266 -8.727 1 98.88 9 ILE B N 1
ATOM 955 C CA . ILE B 1 9 ? 1.341 -13.859 -8.508 1 98.88 9 ILE B CA 1
ATOM 956 C C . ILE B 1 9 ? 1.376 -14.734 -7.25 1 98.88 9 ILE B C 1
ATOM 958 O O . ILE B 1 9 ? 2.451 -15.086 -6.766 1 98.88 9 ILE B O 1
ATOM 962 N N . ARG B 1 10 ? 0.202 -15.047 -6.707 1 98.88 10 ARG B N 1
ATOM 963 C CA . ARG B 1 10 ? 0.088 -15.922 -5.543 1 98.88 10 ARG B CA 1
ATOM 964 C C . ARG B 1 10 ? 0.592 -17.328 -5.863 1 98.88 10 ARG B C 1
ATOM 966 O O . ARG B 1 10 ? 0.478 -17.797 -7 1 98.88 10 ARG B O 1
ATOM 973 N N . ASP B 1 11 ? 0.964 -18 -4.832 1 98.81 11 ASP B N 1
ATOM 974 C CA . ASP B 1 11 ? 1.772 -19.219 -4.949 1 98.81 11 ASP B CA 1
ATOM 975 C C . ASP B 1 11 ? 0.997 -20.328 -5.648 1 98.81 11 ASP B C 1
ATOM 977 O O . ASP B 1 11 ? 1.585 -21.172 -6.336 1 98.81 11 ASP B O 1
ATOM 981 N N . ARG B 1 12 ? -0.352 -20.328 -5.555 1 98.44 12 ARG B N 1
ATOM 982 C CA . ARG B 1 12 ? -1.11 -21.453 -6.078 1 98.44 12 ARG B CA 1
ATOM 983 C C . ARG B 1 12 ? -1.808 -21.094 -7.383 1 98.44 12 ARG B C 1
ATOM 985 O O . ARG B 1 12 ? -2.51 -21.922 -7.973 1 98.44 12 ARG B O 1
ATOM 992 N N . ILE B 1 13 ? -1.634 -19.922 -7.883 1 98.5 13 ILE B N 1
ATOM 993 C CA . ILE B 1 13 ? -2.301 -19.453 -9.094 1 98.5 13 ILE B CA 1
ATOM 994 C C . ILE B 1 13 ? -1.871 -20.297 -10.281 1 98.5 13 ILE B C 1
ATOM 996 O O . ILE B 1 13 ? -2.691 -20.641 -11.141 1 98.5 13 ILE B O 1
ATOM 1000 N N . PRO B 1 14 ? -0.549 -20.656 -10.414 1 98.25 14 PRO B N 1
ATOM 1001 C CA . PRO B 1 14 ? -0.192 -21.531 -11.531 1 98.25 14 PRO B CA 1
ATOM 1002 C C . PRO B 1 14 ? -1.009 -22.812 -11.555 1 98.25 14 PRO B C 1
ATOM 1004 O O . PRO B 1 14 ? -1.451 -23.25 -12.625 1 98.25 14 PRO B O 1
ATOM 1007 N N . GLU B 1 15 ? -1.187 -23.438 -10.383 1 97.88 15 GLU B N 1
ATOM 1008 C CA . GLU B 1 15 ? -1.993 -24.641 -10.305 1 97.88 15 GLU B CA 1
ATOM 1009 C C . GLU B 1 15 ? -3.43 -24.391 -10.75 1 97.88 15 GLU B C 1
ATOM 1011 O O . GLU B 1 15 ? -4.051 -25.219 -11.398 1 97.88 15 GLU B O 1
ATOM 1016 N N . VAL B 1 16 ? -3.943 -23.25 -10.359 1 97.19 16 VAL B N 1
ATOM 1017 C CA . VAL B 1 16 ? -5.301 -22.875 -10.734 1 97.19 16 VAL B CA 1
ATOM 1018 C C . VAL B 1 16 ? -5.395 -22.719 -12.25 1 97.19 16 VAL B C 1
ATOM 1020 O O . VAL B 1 16 ? -6.344 -23.203 -12.875 1 97.19 16 VAL B O 1
ATOM 1023 N N . ILE B 1 17 ? -4.48 -22.062 -12.891 1 96.5 17 ILE B N 1
ATOM 1024 C CA . ILE B 1 17 ? -4.441 -21.875 -14.336 1 96.5 17 ILE B CA 1
ATOM 1025 C C . ILE B 1 17 ? -4.387 -23.219 -15.039 1 96.5 17 ILE B C 1
ATOM 1027 O O . ILE B 1 17 ? -5.109 -23.469 -16 1 96.5 17 ILE B O 1
ATOM 1031 N N . GLU B 1 18 ? -3.59 -24.094 -14.547 1 96.44 18 GLU B N 1
ATOM 1032 C CA . GLU B 1 18 ? -3.412 -25.406 -15.148 1 96.44 18 GLU B CA 1
ATOM 1033 C C . GLU B 1 18 ? -4.676 -26.25 -15.016 1 96.44 18 GLU B C 1
ATOM 1035 O O . GLU B 1 18 ? -5.008 -27.031 -15.914 1 96.44 18 GLU B O 1
ATOM 1040 N N . SER B 1 19 ? -5.293 -26.141 -13.906 1 96.31 19 SER B N 1
ATOM 1041 C CA . SER B 1 19 ? -6.531 -26.875 -13.688 1 96.31 19 SER B CA 1
ATOM 1042 C C . SER B 1 19 ? -7.609 -26.469 -14.68 1 96.31 19 SER B C 1
ATOM 1044 O O . SER B 1 19 ? -8.562 -27.203 -14.914 1 96.31 19 SER B O 1
ATOM 1046 N N . ASN B 1 20 ? -7.449 -25.344 -15.25 1 94.56 20 ASN B N 1
ATOM 1047 C CA . ASN B 1 20 ? -8.391 -24.859 -16.25 1 94.56 20 ASN B CA 1
ATOM 1048 C C . ASN B 1 20 ? -7.953 -25.234 -17.672 1 94.56 20 ASN B C 1
ATOM 1050 O O . ASN B 1 20 ? -8.516 -24.75 -18.656 1 94.56 20 ASN B O 1
ATOM 1054 N N . GLY B 1 21 ? -6.93 -25.984 -17.766 1 95.19 21 GLY B N 1
ATOM 1055 C CA . GLY B 1 21 ? -6.492 -26.5 -19.047 1 95.19 21 GLY B CA 1
ATOM 1056 C C . GLY B 1 21 ? -5.508 -25.594 -19.766 1 95.19 21 GLY B C 1
ATOM 1057 O O . GLY B 1 21 ? -5.258 -25.75 -20.953 1 95.19 21 GLY B O 1
ATOM 1058 N N . GLU B 1 22 ? -5.078 -24.641 -19.047 1 96.06 22 GLU B N 1
ATOM 1059 C CA . GLU B 1 22 ? -4.078 -23.734 -19.594 1 96.06 22 GLU B CA 1
ATOM 1060 C C . GLU B 1 22 ? -2.711 -23.969 -18.953 1 96.06 22 GLU B C 1
ATOM 1062 O O . GLU B 1 22 ? -2.592 -24.719 -17.984 1 96.06 22 GLU B O 1
ATOM 1067 N N . THR B 1 23 ? -1.722 -23.453 -19.609 1 96.19 23 THR B N 1
ATOM 1068 C CA . THR B 1 23 ? -0.366 -23.578 -19.094 1 96.19 23 THR B CA 1
ATOM 1069 C C . THR B 1 23 ? 0.15 -22.234 -18.594 1 96.19 23 THR B C 1
ATOM 1071 O O . THR B 1 23 ? 0.139 -21.25 -19.344 1 96.19 23 THR B O 1
ATOM 1074 N N . ALA B 1 24 ? 0.615 -22.188 -17.391 1 97.38 24 ALA B N 1
ATOM 1075 C CA . ALA B 1 24 ? 1.267 -21 -16.844 1 97.38 24 ALA B CA 1
ATOM 1076 C C . ALA B 1 24 ? 2.777 -21.062 -17.047 1 97.38 24 ALA B C 1
ATOM 1078 O O . ALA B 1 24 ? 3.438 -21.984 -16.547 1 97.38 24 ALA B O 1
ATOM 1079 N N . VAL B 1 25 ? 3.322 -20.172 -17.797 1 97.88 25 VAL B N 1
ATOM 1080 C CA . VAL B 1 25 ? 4.77 -20 -17.875 1 97.88 25 VAL B CA 1
ATOM 1081 C C . VAL B 1 25 ? 5.23 -18.969 -16.859 1 97.88 25 VAL B C 1
ATOM 1083 O O . VAL B 1 25 ? 4.859 -17.797 -16.938 1 97.88 25 VAL B O 1
ATOM 1086 N N . THR B 1 26 ? 6.051 -19.469 -15.859 1 98.56 26 THR B N 1
ATOM 1087 C CA . THR B 1 26 ? 6.434 -18.625 -14.734 1 98.56 26 THR B CA 1
ATOM 1088 C C . THR B 1 26 ? 7.941 -18.703 -14.492 1 98.56 26 THR B C 1
ATOM 1090 O O . THR B 1 26 ? 8.625 -19.562 -15.047 1 98.56 26 THR B O 1
ATOM 1093 N N . ARG B 1 27 ? 8.406 -17.828 -13.781 1 98.62 27 ARG B N 1
ATOM 1094 C CA . ARG B 1 27 ? 9.734 -17.938 -13.188 1 98.62 27 ARG B CA 1
ATOM 1095 C C . ARG B 1 27 ? 9.719 -17.547 -11.719 1 98.62 27 ARG B C 1
ATOM 1097 O O . ARG B 1 27 ? 8.812 -16.828 -11.273 1 98.62 27 ARG B O 1
ATOM 1104 N N . ARG B 1 28 ? 10.711 -17.953 -10.992 1 98.75 28 ARG B N 1
ATOM 1105 C CA . ARG B 1 28 ? 10.828 -17.625 -9.57 1 98.75 28 ARG B CA 1
ATOM 1106 C C . ARG B 1 28 ? 11.852 -16.516 -9.352 1 98.75 28 ARG B C 1
ATOM 1108 O O . ARG B 1 28 ? 12.906 -16.516 -9.977 1 98.75 28 ARG B O 1
ATOM 1115 N N . VAL B 1 29 ? 11.547 -15.617 -8.523 1 98.69 29 VAL B N 1
ATOM 1116 C CA . VAL B 1 29 ? 12.484 -14.57 -8.148 1 98.69 29 VAL B CA 1
ATOM 1117 C C . VAL B 1 29 ? 12.836 -14.695 -6.668 1 98.69 29 VAL B C 1
ATOM 1119 O O . VAL B 1 29 ? 12.031 -15.18 -5.871 1 98.69 29 VAL B O 1
ATOM 1122 N N . GLU B 1 30 ? 14.031 -14.227 -6.277 1 98 30 GLU B N 1
ATOM 1123 C CA . GLU B 1 30 ? 14.531 -14.266 -4.906 1 98 30 GLU B CA 1
ATOM 1124 C C . GLU B 1 30 ? 15.375 -13.039 -4.59 1 98 30 GLU B C 1
ATOM 1126 O O . GLU B 1 30 ? 15.617 -12.203 -5.465 1 98 30 GLU B O 1
ATOM 1131 N N . GLY B 1 31 ? 15.734 -12.844 -3.389 1 96.81 31 GLY B N 1
ATOM 1132 C CA . GLY B 1 31 ? 16.609 -11.758 -2.99 1 96.81 31 GLY B CA 1
ATOM 1133 C C . GLY B 1 31 ? 16.062 -10.383 -3.312 1 96.81 31 GLY B C 1
ATOM 1134 O O . GLY B 1 31 ? 14.891 -10.102 -3.031 1 96.81 31 GLY B O 1
ATOM 1135 N N . GLU B 1 32 ? 16.906 -9.57 -3.857 1 96.5 32 GLU B N 1
ATOM 1136 C CA . GLU B 1 32 ? 16.547 -8.188 -4.133 1 96.5 32 GLU B CA 1
ATOM 1137 C C . GLU B 1 32 ? 15.508 -8.102 -5.254 1 96.5 32 GLU B C 1
ATOM 1139 O O . GLU B 1 32 ? 14.609 -7.258 -5.219 1 96.5 32 GLU B O 1
ATOM 1144 N N . GLU B 1 33 ? 15.719 -8.992 -6.258 1 98.06 33 GLU B N 1
ATOM 1145 C CA . GLU B 1 33 ? 14.742 -8.992 -7.344 1 98.06 33 GLU B CA 1
ATOM 1146 C C . GLU B 1 33 ? 13.344 -9.297 -6.824 1 98.06 33 GLU B C 1
ATOM 1148 O O . GLU B 1 33 ? 12.367 -8.672 -7.246 1 98.06 33 GLU B O 1
ATOM 1153 N N . TYR B 1 34 ? 13.203 -10.258 -5.883 1 98.69 34 TYR B N 1
ATOM 1154 C CA . TYR B 1 34 ? 11.93 -10.586 -5.25 1 98.69 34 TYR B CA 1
ATOM 1155 C C . TYR B 1 34 ? 11.367 -9.383 -4.504 1 98.69 34 TYR B C 1
ATOM 1157 O O . TYR B 1 34 ? 10.172 -9.094 -4.598 1 98.69 34 TYR B O 1
ATOM 1165 N N . GLY B 1 35 ? 12.203 -8.68 -3.828 1 98.25 35 GLY B N 1
ATOM 1166 C CA . GLY B 1 35 ? 11.781 -7.461 -3.156 1 98.25 35 GLY B CA 1
ATOM 1167 C C . GLY B 1 35 ? 11.195 -6.43 -4.102 1 98.25 35 GLY B C 1
ATOM 1168 O O . GLY B 1 35 ? 10.211 -5.762 -3.768 1 98.25 35 GLY B O 1
ATOM 1169 N N . ASP B 1 36 ? 11.852 -6.344 -5.27 1 98.25 36 ASP B N 1
ATOM 1170 C CA . ASP B 1 36 ? 11.367 -5.398 -6.27 1 98.25 36 ASP B CA 1
ATOM 1171 C C . ASP B 1 36 ? 9.969 -5.781 -6.758 1 98.25 36 ASP B C 1
ATOM 1173 O O . ASP B 1 36 ? 9.102 -4.922 -6.914 1 98.25 36 ASP B O 1
ATOM 1177 N N . TYR B 1 37 ? 9.773 -7.035 -6.973 1 98.75 37 TYR B N 1
ATOM 1178 C CA . TYR B 1 37 ? 8.469 -7.496 -7.434 1 98.75 37 TYR B CA 1
ATOM 1179 C C . TYR B 1 37 ? 7.414 -7.328 -6.344 1 98.75 37 TYR B C 1
ATOM 1181 O O . TYR B 1 37 ? 6.254 -7.023 -6.633 1 98.75 37 TYR B O 1
ATOM 1189 N N . LEU B 1 38 ? 7.809 -7.523 -5.059 1 98.88 38 LEU B N 1
ATOM 1190 C CA . LEU B 1 38 ? 6.875 -7.289 -3.963 1 98.88 38 LEU B CA 1
ATOM 1191 C C . LEU B 1 38 ? 6.457 -5.824 -3.908 1 98.88 38 LEU B C 1
ATOM 1193 O O . LEU B 1 38 ? 5.289 -5.516 -3.66 1 98.88 38 LEU B O 1
ATOM 1197 N N . ALA B 1 39 ? 7.445 -4.965 -4.164 1 98.81 39 ALA B N 1
ATOM 1198 C CA . ALA B 1 39 ? 7.133 -3.541 -4.164 1 98.81 39 ALA B CA 1
ATOM 1199 C C . ALA B 1 39 ? 6.145 -3.195 -5.273 1 98.81 39 ALA B C 1
ATOM 1201 O O . ALA B 1 39 ? 5.195 -2.438 -5.055 1 98.81 39 ALA B O 1
ATOM 1202 N N . GLU B 1 40 ? 6.418 -3.75 -6.422 1 98.81 40 GLU B N 1
ATOM 1203 C CA . GLU B 1 40 ? 5.492 -3.555 -7.531 1 98.81 40 GLU B CA 1
ATOM 1204 C C . GLU B 1 40 ? 4.109 -4.109 -7.199 1 98.81 40 GLU B C 1
ATOM 1206 O O . GLU B 1 40 ? 3.092 -3.49 -7.523 1 98.81 40 GLU B O 1
ATOM 1211 N N . LYS B 1 41 ? 4.051 -5.258 -6.586 1 98.94 41 LYS B N 1
ATOM 1212 C CA . LYS B 1 41 ? 2.781 -5.883 -6.227 1 98.94 41 LYS B CA 1
ATOM 1213 C C . LYS B 1 41 ? 2.027 -5.051 -5.195 1 98.94 41 LYS B C 1
ATOM 1215 O O . LYS B 1 41 ? 0.798 -4.965 -5.238 1 98.94 41 LYS B O 1
ATOM 1220 N N . LEU B 1 42 ? 2.764 -4.492 -4.242 1 98.94 42 LEU B N 1
ATOM 1221 C CA . LEU B 1 42 ? 2.15 -3.615 -3.25 1 98.94 42 LEU B CA 1
ATOM 1222 C C . LEU B 1 42 ? 1.427 -2.455 -3.924 1 98.94 42 LEU B C 1
ATOM 1224 O O . LEU B 1 42 ? 0.295 -2.127 -3.559 1 98.94 42 LEU B O 1
ATOM 1228 N N . VAL B 1 43 ? 2.062 -1.815 -4.91 1 98.94 43 VAL B N 1
ATOM 1229 C CA . VAL B 1 43 ? 1.447 -0.709 -5.633 1 98.94 43 VAL B CA 1
ATOM 1230 C C . VAL B 1 43 ? 0.2 -1.2 -6.367 1 98.94 43 VAL B C 1
ATOM 1232 O O . VAL B 1 43 ? -0.828 -0.52 -6.379 1 98.94 43 VAL B O 1
ATOM 1235 N N . GLU B 1 44 ? 0.308 -2.334 -6.957 1 98.88 44 GLU B N 1
ATOM 1236 C CA . GLU B 1 44 ? -0.83 -2.93 -7.652 1 98.88 44 GLU B CA 1
ATOM 1237 C C . GLU B 1 44 ? -2.014 -3.121 -6.707 1 98.88 44 GLU B C 1
ATOM 1239 O O . GLU B 1 44 ? -3.123 -2.664 -6.992 1 98.88 44 GLU B O 1
ATOM 1244 N N . GLU B 1 45 ? -1.782 -3.814 -5.551 1 98.88 45 GLU B N 1
ATOM 1245 C CA . GLU B 1 45 ? -2.867 -4.09 -4.613 1 98.88 45 GLU B CA 1
ATOM 1246 C C . GLU B 1 45 ? -3.439 -2.799 -4.035 1 98.88 45 GLU B C 1
ATOM 1248 O O . GLU B 1 45 ? -4.645 -2.699 -3.801 1 98.88 45 GLU B O 1
ATOM 1253 N N . ALA B 1 46 ? -2.6 -1.818 -3.727 1 98.94 46 ALA B N 1
ATOM 1254 C CA . ALA B 1 46 ? -3.068 -0.528 -3.227 1 98.94 46 ALA B CA 1
ATOM 1255 C C . ALA B 1 46 ? -3.982 0.153 -4.242 1 98.94 46 ALA B C 1
ATOM 1257 O O . ALA B 1 46 ? -5.016 0.714 -3.877 1 98.94 46 ALA B O 1
ATOM 1258 N N . SER B 1 47 ? -3.562 0.123 -5.512 1 98.88 47 SER B N 1
ATOM 1259 C CA . SER B 1 47 ? -4.367 0.713 -6.578 1 98.88 47 SER B CA 1
ATOM 1260 C C . SER B 1 47 ? -5.703 -0.002 -6.723 1 98.88 47 SER B C 1
ATOM 1262 O O . SER B 1 47 ? -6.738 0.64 -6.91 1 98.88 47 SER B O 1
ATOM 1264 N N . GLU B 1 48 ? -5.672 -1.291 -6.621 1 98.81 48 GLU B N 1
ATOM 1265 C CA . GLU B 1 48 ? -6.914 -2.055 -6.699 1 98.81 48 GLU B CA 1
ATOM 1266 C C . GLU B 1 48 ? -7.84 -1.719 -5.531 1 98.81 48 GLU B C 1
ATOM 1268 O O . GLU B 1 48 ? -9.055 -1.645 -5.703 1 98.81 48 GLU B O 1
ATOM 1273 N N . PHE B 1 49 ? -7.305 -1.552 -4.328 1 98.88 49 PHE B N 1
ATOM 1274 C CA . PHE B 1 49 ? -8.102 -1.144 -3.178 1 98.88 49 PHE B CA 1
ATOM 1275 C C . PHE B 1 49 ? -8.789 0.189 -3.445 1 98.88 49 PHE B C 1
ATOM 1277 O O . PHE B 1 49 ? -10 0.326 -3.219 1 98.88 49 PHE B O 1
ATOM 1284 N N . ARG B 1 50 ? -8 1.168 -3.965 1 98.75 50 ARG B N 1
ATOM 1285 C CA . ARG B 1 50 ? -8.555 2.48 -4.285 1 98.75 50 ARG B CA 1
ATOM 1286 C C . ARG B 1 50 ? -9.688 2.363 -5.297 1 98.75 50 ARG B C 1
ATOM 1288 O O . ARG B 1 50 ? -10.75 2.963 -5.121 1 98.75 50 ARG B O 1
ATOM 1295 N N . GLU B 1 51 ? -9.453 1.563 -6.312 1 98.5 51 GLU B N 1
ATOM 1296 C CA . GLU B 1 51 ? -10.453 1.371 -7.359 1 98.5 51 GLU B CA 1
ATOM 1297 C C . GLU B 1 51 ? -11.703 0.691 -6.809 1 98.5 51 GLU B C 1
ATOM 1299 O O . GLU B 1 51 ? -12.828 1.045 -7.18 1 98.5 51 GLU B O 1
ATOM 1304 N N . ALA B 1 52 ? -11.531 -0.287 -5.957 1 98.19 52 ALA B N 1
ATOM 1305 C CA . ALA B 1 52 ? -12.656 -1.003 -5.371 1 98.19 52 ALA B CA 1
ATOM 1306 C C . ALA B 1 52 ? -13.523 -0.069 -4.531 1 98.19 52 ALA B C 1
ATOM 1308 O O . ALA B 1 52 ? -14.75 -0.229 -4.477 1 98.19 52 ALA B O 1
ATOM 1309 N N . ARG B 1 53 ? -12.938 0.929 -3.879 1 96.81 53 ARG B N 1
ATOM 1310 C CA . ARG B 1 53 ? -13.703 1.882 -3.08 1 96.81 53 ARG B CA 1
ATOM 1311 C C . ARG B 1 53 ? -14.578 2.762 -3.969 1 96.81 53 ARG B C 1
ATOM 1313 O O . ARG B 1 53 ? -15.641 3.223 -3.541 1 96.81 53 ARG B O 1
ATOM 1320 N N . GLU B 1 54 ? -14.062 2.941 -5.141 1 94.94 54 GLU B N 1
ATOM 1321 C CA . GLU B 1 54 ? -14.773 3.807 -6.074 1 94.94 54 GLU B CA 1
ATOM 1322 C C . GLU B 1 54 ? -15.93 3.061 -6.742 1 94.94 54 GLU B C 1
ATOM 1324 O O . GLU B 1 54 ? -16.812 3.682 -7.344 1 94.94 54 GLU B O 1
ATOM 1329 N N . ASP B 1 55 ? -15.844 1.767 -6.652 1 94.38 55 ASP B N 1
ATOM 1330 C CA . ASP B 1 55 ? -16.859 0.917 -7.281 1 94.38 55 ASP B CA 1
ATOM 1331 C C . ASP B 1 55 ? -17.703 0.203 -6.23 1 94.38 55 ASP B C 1
ATOM 1333 O O . ASP B 1 55 ? -17.25 -0.769 -5.617 1 94.38 55 ASP B O 1
ATOM 1337 N N . GLU B 1 56 ? -18.922 0.603 -6.109 1 89.38 56 GLU B N 1
ATOM 1338 C CA . GLU B 1 56 ? -19.812 0.075 -5.082 1 89.38 56 GLU B CA 1
ATOM 1339 C C . GLU B 1 56 ? -20.016 -1.43 -5.246 1 89.38 56 GLU B C 1
ATOM 1341 O O . GLU B 1 56 ? -20.406 -2.115 -4.293 1 89.38 56 GLU B O 1
ATOM 1346 N N . GLY B 1 57 ? -19.766 -1.982 -6.371 1 92.69 57 GLY B N 1
ATOM 1347 C CA . GLY B 1 57 ? -19.953 -3.402 -6.625 1 92.69 57 GLY B CA 1
ATOM 1348 C C . GLY B 1 57 ? -18.75 -4.242 -6.223 1 92.69 57 GLY B C 1
ATOM 1349 O O . GLY B 1 57 ? -18.812 -5.473 -6.254 1 92.69 57 GLY B O 1
ATOM 1350 N N . GLU B 1 58 ? -17.766 -3.576 -5.773 1 95.69 58 GLU B N 1
ATOM 1351 C CA . GLU B 1 58 ? -16.531 -4.281 -5.41 1 95.69 58 GLU B CA 1
ATOM 1352 C C . GLU B 1 58 ? -16.359 -4.348 -3.896 1 95.69 58 GLU B C 1
ATOM 1354 O O . GLU B 1 58 ? -16.891 -3.5 -3.17 1 95.69 58 GLU B O 1
ATOM 1359 N N . ASP B 1 59 ? -15.711 -5.379 -3.467 1 97.44 59 ASP B N 1
ATOM 1360 C CA . ASP B 1 59 ? -15.422 -5.566 -2.051 1 97.44 59 ASP B CA 1
ATOM 1361 C C . ASP B 1 59 ? -14.047 -4.996 -1.694 1 97.44 59 ASP B C 1
ATOM 1363 O O . ASP B 1 59 ? -13.031 -5.691 -1.802 1 97.44 59 ASP B O 1
ATOM 1367 N N . ALA B 1 60 ? -14 -3.805 -1.189 1 98.06 60 ALA B N 1
ATOM 1368 C CA . ALA B 1 60 ? -12.75 -3.121 -0.879 1 98.06 60 ALA B CA 1
ATOM 1369 C C . ALA B 1 60 ? -11.969 -3.865 0.201 1 98.06 60 ALA B C 1
ATOM 1371 O O . ALA B 1 60 ? -10.734 -3.855 0.204 1 98.06 60 ALA B O 1
ATOM 1372 N N . ASP B 1 61 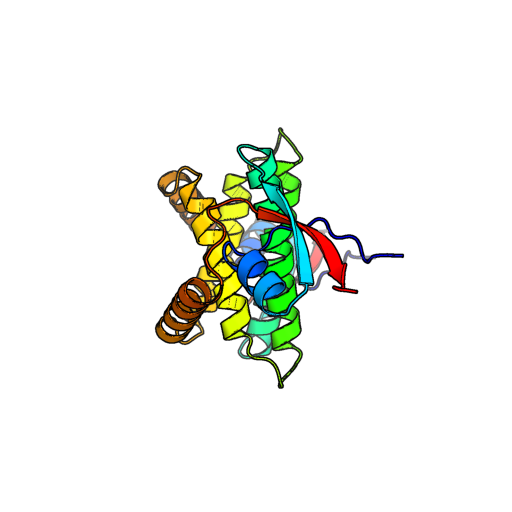? -12.672 -4.496 1.108 1 98.44 61 ASP B N 1
ATOM 1373 C CA . ASP B 1 61 ? -12 -5.242 2.172 1 98.44 61 ASP B CA 1
ATOM 1374 C C . ASP B 1 61 ? -11.195 -6.406 1.603 1 98.44 61 ASP B C 1
ATOM 1376 O O . ASP B 1 61 ? -10.133 -6.746 2.129 1 98.44 61 ASP B O 1
ATOM 1380 N N . ARG B 1 62 ? -11.711 -7.016 0.604 1 98.5 62 ARG B N 1
ATOM 1381 C CA . ARG B 1 62 ? -10.992 -8.102 -0.05 1 98.5 62 ARG B CA 1
ATOM 1382 C C .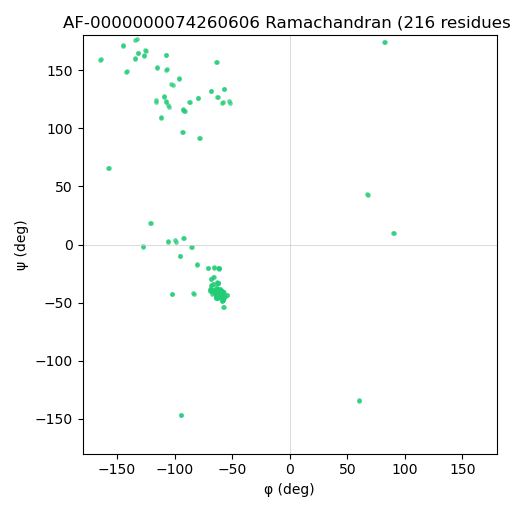 ARG B 1 62 ? -9.672 -7.617 -0.632 1 98.5 62 ARG B C 1
ATOM 1384 O O . ARG B 1 62 ? -8.648 -8.305 -0.539 1 98.5 62 ARG B O 1
ATOM 1391 N N . GLU B 1 63 ? -9.719 -6.422 -1.244 1 98.69 63 GLU B N 1
ATOM 1392 C CA . GLU B 1 63 ? -8.5 -5.844 -1.801 1 98.69 63 GLU B CA 1
ATOM 1393 C C . GLU B 1 63 ? -7.527 -5.43 -0.696 1 98.69 63 GLU B C 1
ATOM 1395 O O . GLU B 1 63 ? -6.312 -5.562 -0.851 1 98.69 63 GLU B O 1
ATOM 1400 N N . LEU B 1 64 ? -8.055 -4.863 0.381 1 98.81 64 LEU B N 1
ATOM 1401 C CA . LEU B 1 64 ? -7.199 -4.492 1.502 1 98.81 64 LEU B CA 1
ATOM 1402 C C . LEU B 1 64 ? -6.523 -5.723 2.098 1 98.81 64 LEU B C 1
ATOM 1404 O O . LEU B 1 64 ? -5.379 -5.648 2.551 1 98.81 64 LEU B O 1
ATOM 1408 N N . ALA B 1 65 ? -7.203 -6.875 2.076 1 98.81 65 ALA B N 1
ATOM 1409 C CA . ALA B 1 65 ? -6.598 -8.133 2.508 1 98.81 65 ALA B CA 1
ATOM 1410 C C . ALA B 1 65 ? -5.371 -8.469 1.667 1 98.81 65 ALA B C 1
ATOM 1412 O O . ALA B 1 65 ? -4.379 -8.984 2.186 1 98.81 65 ALA B O 1
ATOM 1413 N N . ASP B 1 66 ? -5.484 -8.195 0.364 1 98.81 66 ASP B N 1
ATOM 1414 C CA . ASP B 1 66 ? -4.336 -8.438 -0.507 1 98.81 66 ASP B CA 1
ATOM 1415 C C . ASP B 1 66 ? -3.186 -7.488 -0.17 1 98.81 66 ASP B C 1
ATOM 1417 O O . ASP B 1 66 ? -2.018 -7.883 -0.221 1 98.81 66 ASP B O 1
ATOM 1421 N N . VAL B 1 67 ? -3.477 -6.238 0.135 1 98.94 67 VAL B N 1
ATOM 1422 C CA . VAL B 1 67 ? -2.455 -5.297 0.582 1 98.94 67 VAL B CA 1
ATOM 1423 C C . VAL B 1 67 ? -1.765 -5.84 1.832 1 98.94 67 VAL B C 1
ATOM 1425 O O . VAL B 1 67 ? -0.534 -5.863 1.906 1 98.94 67 VAL B O 1
ATOM 1428 N N . LEU B 1 68 ? -2.602 -6.293 2.789 1 98.75 68 LEU B N 1
ATOM 1429 C CA . LEU B 1 68 ? -2.064 -6.797 4.051 1 98.75 68 LEU B CA 1
ATOM 1430 C C . LEU B 1 68 ? -1.141 -7.984 3.811 1 98.75 68 LEU B C 1
ATOM 1432 O O . LEU B 1 68 ? -0.092 -8.102 4.449 1 98.75 68 LEU B O 1
ATOM 1436 N N . GLU B 1 69 ? -1.477 -8.906 2.938 1 98.88 69 GLU B N 1
ATOM 1437 C CA . GLU B 1 69 ? -0.652 -10.07 2.633 1 98.88 69 GLU B CA 1
ATOM 1438 C C . GLU B 1 69 ? 0.722 -9.656 2.115 1 98.88 69 GLU B C 1
ATOM 1440 O O . GLU B 1 69 ? 1.741 -10.203 2.531 1 98.88 69 GLU B O 1
ATOM 1445 N N . VAL B 1 70 ? 0.758 -8.688 1.203 1 98.94 70 VAL B N 1
ATOM 1446 C CA . VAL B 1 70 ? 2.018 -8.219 0.636 1 98.94 70 VAL B CA 1
ATOM 1447 C C . VAL B 1 70 ? 2.84 -7.516 1.712 1 98.94 70 VAL B C 1
ATOM 1449 O O . VAL B 1 70 ? 4.047 -7.734 1.825 1 98.94 70 VAL B O 1
ATOM 1452 N N . VAL B 1 71 ? 2.182 -6.688 2.545 1 98.81 71 VAL B N 1
ATOM 1453 C CA . VAL B 1 71 ? 2.865 -5.957 3.607 1 98.81 71 VAL B CA 1
ATOM 1454 C C . VAL B 1 71 ? 3.488 -6.945 4.594 1 98.81 71 VAL B C 1
ATOM 1456 O O . VAL B 1 71 ? 4.652 -6.805 4.969 1 98.81 71 VAL B O 1
ATOM 1459 N N . GLU B 1 72 ? 2.723 -7.953 4.984 1 98.31 72 GLU B N 1
ATOM 1460 C CA . GLU B 1 72 ? 3.244 -8.953 5.906 1 98.31 72 GLU B CA 1
ATOM 1461 C C . GLU B 1 72 ? 4.445 -9.68 5.309 1 98.31 72 GLU B C 1
ATOM 1463 O O . GLU B 1 72 ? 5.422 -9.961 6.008 1 98.31 72 GLU B O 1
ATOM 1468 N N . THR B 1 73 ? 4.363 -9.984 4.055 1 98.69 73 THR B N 1
ATOM 1469 C CA . THR B 1 73 ? 5.469 -10.648 3.375 1 98.69 73 THR B CA 1
ATOM 1470 C C . THR B 1 73 ? 6.711 -9.766 3.361 1 98.69 73 THR B C 1
ATOM 1472 O O . THR B 1 73 ? 7.824 -10.234 3.607 1 98.69 73 THR B O 1
ATOM 1475 N N . LEU B 1 74 ? 6.516 -8.484 3.092 1 98.56 74 LEU B N 1
ATOM 1476 C CA . LEU B 1 74 ? 7.617 -7.527 3.1 1 98.56 74 LEU B CA 1
ATOM 1477 C C . LEU B 1 74 ? 8.234 -7.422 4.488 1 98.56 74 LEU B C 1
ATOM 1479 O O . LEU B 1 74 ? 9.461 -7.395 4.625 1 98.56 74 LEU B O 1
ATOM 1483 N N . LEU B 1 75 ? 7.402 -7.375 5.488 1 98.06 75 LEU B N 1
ATOM 1484 C CA . LEU B 1 75 ? 7.875 -7.234 6.863 1 98.06 75 LEU B CA 1
ATOM 1485 C C . LEU B 1 75 ? 8.641 -8.477 7.309 1 98.06 75 LEU B C 1
ATOM 1487 O O . LEU B 1 75 ? 9.594 -8.383 8.078 1 98.06 75 LEU B O 1
ATOM 1491 N N . ASP B 1 76 ? 8.266 -9.625 6.855 1 96.94 76 ASP B N 1
ATOM 1492 C CA . ASP B 1 76 ? 8.945 -10.875 7.184 1 96.94 76 ASP B CA 1
ATOM 1493 C C . ASP B 1 76 ? 10.359 -10.906 6.617 1 96.94 76 ASP B C 1
ATOM 1495 O O . ASP B 1 76 ? 11.211 -11.656 7.094 1 96.94 76 ASP B O 1
ATOM 1499 N N . ARG B 1 77 ? 10.602 -10.078 5.645 1 96.81 77 ARG B N 1
ATOM 1500 C CA . ARG B 1 77 ? 11.891 -10.07 4.953 1 96.81 77 ARG B CA 1
ATOM 1501 C C . ARG B 1 77 ? 12.797 -8.969 5.484 1 96.81 77 ARG B C 1
ATOM 1503 O O . ARG B 1 77 ? 13.875 -8.734 4.945 1 96.81 77 ARG B O 1
ATOM 1510 N N . ARG B 1 78 ? 12.258 -8.281 6.477 1 97.12 78 ARG B N 1
ATOM 1511 C CA . ARG B 1 78 ? 12.969 -7.109 6.969 1 97.12 78 ARG B CA 1
ATOM 1512 C C . ARG B 1 78 ? 13.039 -7.109 8.492 1 97.12 78 ARG B C 1
ATOM 1514 O O . ARG B 1 78 ? 12.617 -8.07 9.141 1 97.12 78 ARG B O 1
ATOM 1521 N N . ASP B 1 79 ? 13.727 -6.109 9.039 1 97.56 79 ASP B N 1
ATOM 1522 C CA . ASP B 1 79 ? 13.75 -5.898 10.484 1 97.56 79 ASP B CA 1
ATOM 1523 C C . ASP B 1 79 ? 12.469 -5.215 10.961 1 97.56 79 ASP B C 1
ATOM 1525 O O . ASP B 1 79 ? 12.398 -3.986 11.008 1 97.56 79 ASP B O 1
ATOM 1529 N N . ARG B 1 80 ? 11.484 -6.062 11.336 1 97.25 80 ARG B N 1
ATOM 1530 C CA . ARG B 1 80 ? 10.164 -5.57 11.711 1 97.25 80 ARG B CA 1
ATOM 1531 C C . ARG B 1 80 ? 10.258 -4.574 12.867 1 97.25 80 ARG B C 1
ATOM 1533 O O . ARG B 1 80 ? 9.547 -3.57 12.883 1 97.25 80 ARG B O 1
ATOM 1540 N N . GLU B 1 81 ? 11.047 -4.824 13.789 1 98 81 GLU B N 1
ATOM 1541 C CA . GLU B 1 81 ? 11.211 -3.939 14.945 1 98 81 GLU B CA 1
ATOM 1542 C C . GLU B 1 81 ? 11.695 -2.559 14.516 1 98 81 GLU B C 1
ATOM 1544 O O . GLU B 1 81 ? 11.242 -1.541 15.031 1 98 81 GLU B O 1
ATOM 1549 N N . ARG B 1 82 ? 12.648 -2.578 13.625 1 98.44 82 ARG B N 1
ATOM 1550 C CA . ARG B 1 82 ? 13.125 -1.307 13.094 1 98.44 82 ARG B CA 1
ATOM 1551 C C . ARG B 1 82 ? 12 -0.53 12.422 1 98.44 82 ARG B C 1
ATOM 1553 O O . ARG B 1 82 ? 11.844 0.671 12.648 1 98.44 82 ARG B O 1
ATOM 1560 N N . ILE B 1 83 ? 11.211 -1.214 11.594 1 98.56 83 ILE B N 1
ATOM 1561 C CA . ILE B 1 83 ? 10.133 -0.568 10.852 1 98.56 83 ILE B CA 1
ATOM 1562 C C . ILE B 1 83 ? 9.094 -0.019 11.828 1 98.56 83 ILE B C 1
ATOM 1564 O O . ILE B 1 83 ? 8.594 1.092 11.648 1 98.56 83 ILE B O 1
ATOM 1568 N N . ASP B 1 84 ? 8.844 -0.76 12.867 1 98.19 84 ASP B N 1
ATOM 1569 C CA . ASP B 1 84 ? 7.898 -0.301 13.883 1 98.19 84 ASP B CA 1
ATOM 1570 C C . ASP B 1 84 ? 8.422 0.941 14.602 1 98.19 84 ASP B C 1
ATOM 1572 O O . ASP B 1 84 ? 7.66 1.86 14.898 1 98.19 84 ASP B O 1
ATOM 1576 N N . ARG B 1 85 ? 9.641 0.944 14.883 1 98.56 85 ARG B N 1
ATOM 1577 C CA . ARG B 1 85 ? 10.258 2.107 15.516 1 98.56 85 ARG B CA 1
ATOM 1578 C C . ARG B 1 85 ? 10.195 3.324 14.602 1 98.56 85 ARG B C 1
ATOM 1580 O O . ARG B 1 85 ? 9.898 4.434 15.055 1 98.56 85 ARG B O 1
ATOM 1587 N N . LEU B 1 86 ? 10.531 3.105 13.359 1 98.75 86 LEU B N 1
ATOM 1588 C CA . LEU B 1 86 ? 10.453 4.191 12.383 1 98.75 86 LEU B CA 1
ATOM 1589 C C . LEU B 1 86 ? 9.039 4.75 12.297 1 98.75 86 LEU B C 1
ATOM 1591 O O . LEU B 1 86 ? 8.852 5.969 12.242 1 98.75 86 LEU B O 1
ATOM 1595 N N . ARG B 1 87 ? 8.102 3.877 12.281 1 98.69 87 ARG B N 1
ATOM 1596 C CA . ARG B 1 87 ? 6.707 4.297 12.266 1 98.69 87 ARG B CA 1
ATOM 1597 C C . ARG B 1 87 ? 6.371 5.145 13.484 1 98.69 87 ARG B C 1
ATOM 1599 O O . ARG B 1 87 ? 5.777 6.219 13.359 1 98.69 87 ARG B O 1
ATOM 1606 N N . ALA B 1 88 ? 6.762 4.66 14.625 1 98.62 88 ALA B N 1
ATOM 1607 C CA . ALA B 1 88 ? 6.512 5.383 15.875 1 98.62 88 ALA B CA 1
ATOM 1608 C C . ALA B 1 88 ? 7.203 6.746 15.859 1 98.62 88 ALA B C 1
ATOM 1610 O O . ALA B 1 88 ? 6.629 7.742 16.312 1 98.62 88 ALA B O 1
ATOM 1611 N N . ASP B 1 89 ? 8.406 6.805 15.453 1 98.56 89 ASP B N 1
ATOM 1612 C CA . ASP B 1 89 ? 9.156 8.055 15.367 1 98.56 89 ASP B CA 1
ATOM 1613 C C . ASP B 1 89 ? 8.445 9.062 14.461 1 98.56 89 ASP B C 1
ATOM 1615 O O . ASP B 1 89 ? 8.344 10.242 14.805 1 98.56 89 ASP B O 1
ATOM 1619 N N . LYS B 1 90 ? 7.945 8.617 13.359 1 98.62 90 LYS B N 1
ATOM 1620 C CA . LYS B 1 90 ? 7.238 9.492 12.422 1 98.62 90 LYS B CA 1
ATOM 1621 C C . LYS B 1 90 ? 5.949 10.031 13.039 1 98.62 90 LYS B C 1
ATOM 1623 O O . LYS B 1 90 ? 5.602 11.195 12.844 1 98.62 90 LYS B O 1
ATOM 1628 N N . VAL B 1 91 ? 5.328 9.18 13.727 1 98.5 91 VAL B N 1
ATOM 1629 C CA . VAL B 1 91 ? 4.113 9.617 14.414 1 98.5 91 VAL B CA 1
ATOM 1630 C C . VAL B 1 91 ? 4.461 10.672 15.461 1 98.5 91 VAL B C 1
ATOM 1632 O O . VAL B 1 91 ? 3.756 11.672 15.594 1 98.5 91 VAL B O 1
ATOM 1635 N N . GLY B 1 92 ? 5.5 10.414 16.203 1 98.12 92 GLY B N 1
ATOM 1636 C CA . GLY B 1 92 ? 5.941 11.391 17.188 1 98.12 92 GLY B CA 1
ATOM 1637 C C . GLY B 1 92 ? 6.324 12.727 16.562 1 98.12 92 GLY B C 1
ATOM 1638 O O . GLY B 1 92 ? 6 13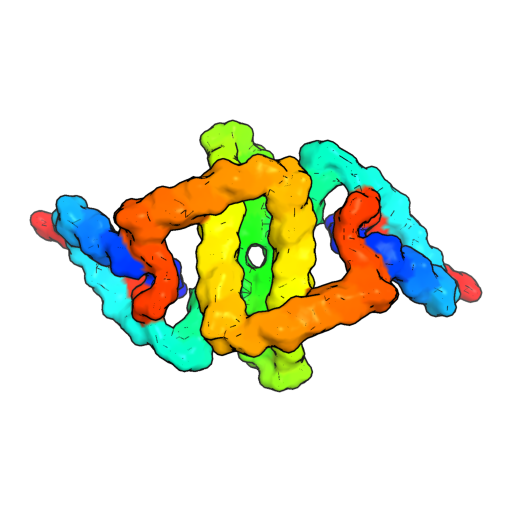.781 17.109 1 98.12 92 GLY B O 1
ATOM 1639 N N . GLU B 1 93 ? 6.941 12.727 15.438 1 97.5 93 GLU B N 1
ATOM 1640 C CA . GLU B 1 93 ? 7.496 13.914 14.797 1 97.5 93 GLU B CA 1
ATOM 1641 C C . GLU B 1 93 ? 6.426 14.664 14.016 1 97.5 93 GLU B C 1
ATOM 1643 O O . GLU B 1 93 ? 6.367 15.898 14.055 1 97.5 93 GLU B O 1
ATOM 1648 N N . ARG B 1 94 ? 5.562 13.906 13.266 1 98.19 94 ARG B N 1
ATOM 1649 C CA . ARG B 1 94 ? 4.695 14.547 12.281 1 98.19 94 ARG B CA 1
ATOM 1650 C C . ARG B 1 94 ? 3.236 14.148 12.492 1 98.19 94 ARG B C 1
ATOM 1652 O O . ARG B 1 94 ? 2.357 14.57 11.734 1 98.19 94 ARG B O 1
ATOM 1659 N N . GLY B 1 95 ? 3.025 13.266 13.508 1 98.44 95 GLY B N 1
ATOM 1660 C CA . GLY B 1 95 ? 1.676 12.773 13.727 1 98.44 95 GLY B CA 1
ATOM 1661 C C . GLY B 1 95 ? 1.302 11.625 12.812 1 98.44 95 GLY B C 1
ATOM 1662 O O . GLY B 1 95 ? 2.1 11.219 11.961 1 98.44 95 GLY B O 1
ATOM 1663 N N . GLY B 1 96 ? 0.139 11.047 13.031 1 98.44 96 GLY B N 1
ATOM 1664 C CA . GLY B 1 96 ? -0.444 10.039 12.156 1 98.44 96 GLY B CA 1
ATOM 1665 C C . GLY B 1 96 ? -1.399 10.617 11.133 1 98.44 96 GLY B C 1
ATOM 1666 O O . GLY B 1 96 ? -1.166 11.703 10.609 1 98.44 96 GLY B O 1
ATOM 1667 N N . PHE B 1 97 ? -2.434 9.875 10.773 1 98.75 97 PHE B N 1
ATOM 1668 C CA . PHE B 1 97 ? -3.42 10.312 9.797 1 98.75 97 PHE B CA 1
ATOM 1669 C C . PHE B 1 97 ? -4.816 10.344 10.398 1 98.75 97 PHE B C 1
ATOM 1671 O O . PHE B 1 97 ? -5.812 10.383 9.68 1 98.75 97 PHE B O 1
ATOM 1678 N N . ALA B 1 98 ? -4.871 10.359 11.688 1 96.81 98 ALA B N 1
ATOM 1679 C CA . ALA B 1 98 ? -6.133 10.156 12.398 1 96.81 98 ALA B CA 1
ATOM 1680 C C . ALA B 1 98 ? -7.047 11.367 12.234 1 96.81 98 ALA B C 1
ATOM 1682 O O . ALA B 1 98 ? -8.266 11.258 12.375 1 96.81 98 ALA B O 1
ATOM 1683 N N . GLU B 1 99 ? -6.508 12.555 11.883 1 98 99 GLU B N 1
ATOM 1684 C CA . GLU B 1 99 ? -7.301 13.781 11.898 1 98 99 GLU B CA 1
ATOM 1685 C C . GLU B 1 99 ? -7.871 14.094 10.523 1 98 99 GLU B C 1
ATOM 1687 O O . GLU B 1 99 ? -8.664 15.023 10.367 1 98 99 GLU B O 1
ATOM 1692 N N . GLY B 1 100 ? -7.445 13.391 9.484 1 98.69 100 GLY B N 1
ATOM 1693 C CA . GLY B 1 100 ? -8 13.57 8.148 1 98.69 100 GLY B CA 1
ATOM 1694 C C . GLY B 1 100 ? -7.676 14.93 7.547 1 98.69 100 GLY B C 1
ATOM 1695 O O . GLY B 1 100 ? -8.531 15.555 6.918 1 98.69 100 GLY B O 1
ATOM 1696 N N . ILE B 1 101 ? -6.43 15.359 7.715 1 98.94 101 ILE B N 1
ATOM 1697 C CA . ILE B 1 101 ? -6.047 16.688 7.246 1 98.94 101 ILE B CA 1
ATOM 1698 C C . ILE B 1 101 ? -5.613 16.609 5.781 1 98.94 101 ILE B C 1
ATOM 1700 O O . ILE B 1 101 ? -4.699 15.867 5.434 1 98.94 101 ILE B O 1
ATOM 1704 N N . VAL B 1 102 ? -6.293 17.406 4.898 1 98.88 102 VAL B N 1
ATOM 1705 C CA . VAL B 1 102 ? -5.957 17.516 3.482 1 98.88 102 VAL B CA 1
ATOM 1706 C C . VAL B 1 102 ? -5.305 18.875 3.207 1 98.88 102 VAL B C 1
ATOM 1708 O O . VAL B 1 102 ? -5.879 19.922 3.518 1 98.88 102 VAL B O 1
ATOM 1711 N N . LEU B 1 103 ? -4.121 18.859 2.672 1 98.62 103 LEU B N 1
ATOM 1712 C CA . LEU B 1 103 ? -3.42 20.078 2.301 1 98.62 103 LEU B CA 1
ATOM 1713 C C . LEU B 1 103 ? -3.938 20.625 0.973 1 98.62 103 LEU B C 1
ATOM 1715 O O . LEU B 1 103 ? -3.988 19.906 -0.022 1 98.62 103 LEU B O 1
ATOM 1719 N N . GLU B 1 104 ? -4.328 21.844 0.996 1 98.25 104 GLU B N 1
ATOM 1720 C CA . GLU B 1 104 ? -4.836 22.469 -0.219 1 98.25 104 GLU B CA 1
ATOM 1721 C C . GLU B 1 104 ? -3.789 23.391 -0.848 1 98.25 104 GLU B C 1
ATOM 1723 O O . GLU B 1 104 ? -3.643 23.422 -2.07 1 98.25 104 GLU B O 1
ATOM 1728 N N . ARG B 1 105 ? -3.135 24.125 -0.038 1 97 105 ARG B N 1
ATOM 1729 C CA . ARG B 1 105 ? -2.062 25 -0.526 1 97 105 ARG B CA 1
ATOM 1730 C C . ARG B 1 105 ? -1.187 25.484 0.624 1 97 105 ARG B C 1
ATOM 1732 O O . ARG B 1 105 ? -1.569 25.375 1.791 1 97 105 ARG B O 1
ATOM 1739 N N . VAL B 1 106 ? 0.003 25.891 0.24 1 96.31 106 VAL B N 1
ATOM 1740 C CA . VAL B 1 106 ? 0.931 26.531 1.16 1 96.31 106 VAL B CA 1
ATOM 1741 C C . VAL B 1 106 ? 1.188 27.969 0.709 1 96.31 106 VAL B C 1
ATOM 1743 O O . VAL B 1 106 ? 1.461 28.219 -0.468 1 96.31 106 VAL B O 1
ATOM 1746 N N . GLU B 1 107 ? 0.932 28.922 1.556 1 94 107 GLU B N 1
ATOM 1747 C CA . GLU B 1 107 ? 1.157 30.328 1.248 1 94 107 GLU B CA 1
ATOM 1748 C C . GLU B 1 107 ? 2.402 30.859 1.955 1 94 107 GLU B C 1
ATOM 1750 O O . GLU B 1 107 ? 2.607 30.594 3.143 1 94 107 GLU B O 1
ATOM 1755 N N . GLY B 1 108 ? 3.422 31.328 0.997 1 81.88 108 GLY B N 1
ATOM 1756 C CA . GLY B 1 108 ? 4.672 31.891 1.494 1 81.88 108 GLY B CA 1
ATOM 1757 C C . GLY B 1 108 ? 4.48 33.156 2.311 1 81.88 108 GLY B C 1
ATOM 1758 O O . GLY B 1 108 ? 3.473 33.844 2.162 1 81.88 108 GLY B O 1
ATOM 1759 N N . GLY B 1 109 ? 5.02 33.281 3.615 1 64.31 109 GLY B N 1
ATOM 1760 C CA . GLY B 1 109 ? 5.039 34.562 4.273 1 64.31 109 GLY B CA 1
ATOM 1761 C C . GLY B 1 109 ? 5.664 35.656 3.422 1 64.31 109 GLY B C 1
ATOM 1762 O O . GLY B 1 109 ? 6.492 35.375 2.555 1 64.31 109 GLY B O 1
ATOM 1763 N N . ASP B 1 110 ? 4.961 36.719 3.137 1 48.94 110 ASP B N 1
ATOM 1764 C CA . ASP B 1 110 ? 5.625 37.938 2.701 1 48.94 110 ASP B CA 1
ATOM 1765 C C . ASP B 1 110 ? 6.891 38.188 3.518 1 48.94 110 ASP B C 1
ATOM 1767 O O . ASP B 1 110 ? 6.945 37.875 4.707 1 48.94 110 ASP B O 1
#

Foldseek 3Di:
DPDDDDADDDPCVQVVQVVVVHHDDDDDDDDVVVVVRLVVQLVVLVVVLVVQVVPPPHDSVVSVVSNVVSVVVNCVVDPVVVVVVVVVVCCVVPNDCVVVDDDDDDDDDD/DPDDDDADDDPCVQVVQVVVVHHDDDDDDDDPVVVVRLVVQLVVLVVVLVVQVVPPPHDSVVSVVSNVVSVVVNCVVDPVVVVVVVVVVCCVVPNDCVVVDDDDDDDDDD

Solvent-accessible surface area (backbone atoms only — not comparable to full-atom values): 11391 Å² total; per-residue (Å²): 125,78,64,74,50,83,42,65,41,40,57,35,43,52,58,54,43,38,75,71,53,27,44,60,44,66,50,73,44,55,73,70,62,29,51,50,40,49,30,53,44,36,30,50,29,28,46,49,22,38,50,22,66,74,31,87,88,43,62,33,56,58,31,46,17,51,33,50,54,47,51,52,54,53,42,72,74,48,64,50,68,58,30,52,49,48,33,51,52,43,32,71,73,28,32,51,64,88,65,27,35,27,40,38,34,59,44,78,57,131,126,77,63,75,50,84,42,66,42,41,57,36,42,52,60,55,42,38,74,71,52,29,44,60,42,66,49,71,42,56,73,69,63,29,50,51,41,50,31,53,45,36,30,50,29,27,47,48,22,39,53,22,67,73,31,88,90,42,63,32,56,59,29,45,16,50,32,49,53,46,51,51,53,53,40,72,74,48,64,50,68,57,32,52,48,47,33,52,51,44,32,72,74,28,32,50,62,88,65,28,34,27,39,38,34,58,46,76,58,130